Protein AF-A0A415GEK3-F1 (afdb_monomer_lite)

Secondary structure (DSSP, 8-state):
-HHHHHHHHTTHHHHHHHHHSS-TTS-SSS-S---SHHHHHHHHHTS-HHHHHHHHHHT-THHHHHHHHHHHHT-EEEEEEEEEEEHHHHHHHHHHHHHHHHHTS-GGGHHHHHHHHHHHHHHHHH-BSEEEEEEEEEEEE---HHHHHHIIIIITT-HHHHHHH----EEEEEEEEEEEE--SSTT-TTHHHHHHHHHHHHHHHHHHHHHHH-GGGPPPEEEEEETTEEEES-BTTTT--TT-EEEEEEEEE-SS-EEEEEEEEEEEPTT--B--STTTT-PPTTPPB--SPPPSBTT-SSEEEES--BTTBSTTEEEEE--

Foldseek 3Di:
DVVQVVCQVQLVLQLVVQVQFDDPPDPSLQDPAGHNVNLLVVLQVPDFPVRNVLCVVLVACVQSVVSSLVPQQLDKDKDKDKDKDFLVRVLVVQLVVLVVVLVPDDPVCNVVSVVSNVLSVQLSVQWAGMKMKIKIWMKHWPGDPVVVCCCVVPCNVPSVCSSVPDRTHIGTDDIFMFMFWQFRDPPDPCRVVSNVLGNQQNVLVRLLVCLVVGVSSWDKFFWAADPQFIWTQDACSNPDAAFFKKFKWAWDDDSNYTDTDGQGMWTFHPQQGAPPRDCQVHDDPGITRRSDDDHHDPPDRTTTIPDGDDPRDHGRIIITGDD

pLDDT: mean 87.39, std 10.84, range [40.72, 97.81]

Structure (mmCIF, N/CA/C/O backbone):
data_AF-A0A415GEK3-F1
#
_entry.id   AF-A0A415GEK3-F1
#
loop_
_atom_site.group_PDB
_atom_site.id
_atom_site.type_symbol
_atom_site.label_atom_id
_atom_site.label_alt_id
_atom_site.label_comp_id
_atom_site.label_asym_id
_atom_site.label_entity_id
_atom_site.label_seq_id
_atom_site.pdbx_PDB_ins_code
_atom_site.Cartn_x
_atom_site.Cartn_y
_atom_site.Cartn_z
_atom_site.occupancy
_atom_site.B_iso_or_equiv
_atom_site.auth_seq_id
_atom_site.auth_comp_id
_atom_site.auth_asym_id
_atom_site.auth_atom_id
_atom_site.pdbx_PDB_model_num
ATOM 1 N N . MET A 1 1 ? -5.528 -20.194 -9.494 1.00 40.72 1 MET A N 1
ATOM 2 C CA . MET A 1 1 ? -5.566 -20.696 -10.880 1.00 40.72 1 MET A CA 1
ATOM 3 C C . MET A 1 1 ? -6.028 -19.605 -11.843 1.00 40.72 1 MET A C 1
ATOM 5 O O . MET A 1 1 ? -5.162 -19.022 -12.467 1.00 40.72 1 MET A O 1
ATOM 9 N N . ILE A 1 2 ? -7.295 -19.161 -11.818 1.00 45.75 2 ILE A N 1
ATOM 10 C CA . ILE A 1 2 ? -7.849 -18.167 -12.778 1.00 45.75 2 ILE A CA 1
ATOM 11 C C . ILE A 1 2 ? -7.021 -16.865 -12.915 1.00 45.75 2 ILE A C 1
ATOM 13 O O . ILE A 1 2 ? -6.806 -16.374 -14.016 1.00 45.75 2 ILE A O 1
ATOM 17 N N . VAL A 1 3 ? -6.508 -16.308 -11.811 1.00 50.88 3 VAL A N 1
ATOM 18 C CA . VAL A 1 3 ? -5.738 -15.045 -11.836 1.00 50.88 3 VAL A CA 1
ATOM 19 C C . VAL A 1 3 ? -4.296 -15.222 -12.336 1.00 50.88 3 VAL A C 1
ATOM 21 O O . VAL A 1 3 ? -3.718 -14.258 -12.826 1.00 50.88 3 VAL A O 1
ATOM 24 N N . ALA A 1 4 ? -3.710 -16.417 -12.208 1.00 50.69 4 ALA A N 1
ATOM 25 C CA . ALA A 1 4 ? -2.351 -16.698 -12.680 1.00 50.69 4 ALA A CA 1
ATOM 26 C C . ALA A 1 4 ? -2.344 -16.937 -14.200 1.00 50.69 4 ALA A C 1
ATOM 28 O O . ALA A 1 4 ? -1.550 -16.323 -14.907 1.00 50.69 4 ALA A O 1
ATOM 29 N N . ASP A 1 5 ? -3.308 -17.711 -14.707 1.00 49.91 5 ASP A N 1
ATOM 30 C CA . ASP A 1 5 ? -3.422 -18.018 -16.139 1.00 49.91 5 ASP A CA 1
ATOM 31 C C . ASP A 1 5 ? -3.772 -16.772 -16.973 1.00 49.91 5 ASP A C 1
ATOM 33 O O . ASP A 1 5 ? -3.181 -16.539 -18.026 1.00 49.91 5 ASP A O 1
ATOM 37 N N . PHE A 1 6 ? -4.643 -15.886 -16.467 1.00 51.91 6 PHE A N 1
ATOM 38 C CA . PHE A 1 6 ? -4.986 -14.624 -17.143 1.00 51.91 6 PHE A CA 1
ATOM 39 C C . PHE A 1 6 ? -3.779 -13.687 -17.353 1.00 51.91 6 PHE A C 1
ATOM 41 O O . PHE A 1 6 ? -3.765 -12.882 -18.287 1.00 51.91 6 PHE A O 1
ATOM 48 N N . ARG A 1 7 ? -2.757 -13.764 -16.491 1.00 55.81 7 ARG A N 1
ATOM 49 C CA . ARG A 1 7 ? -1.598 -12.856 -16.538 1.00 55.81 7 ARG A CA 1
ATOM 50 C C . ARG A 1 7 ? -0.587 -13.239 -17.600 1.00 55.81 7 ARG A C 1
ATOM 52 O O . ARG A 1 7 ? -0.063 -12.356 -18.279 1.00 55.81 7 ARG A O 1
ATOM 59 N N . ASN A 1 8 ? -0.363 -14.541 -17.739 1.00 56.28 8 ASN A N 1
ATOM 60 C CA . ASN A 1 8 ? 0.599 -15.091 -18.684 1.00 56.28 8 ASN A CA 1
ATOM 61 C C . ASN A 1 8 ? 0.089 -14.934 -20.122 1.00 56.28 8 ASN A C 1
ATOM 63 O O . ASN A 1 8 ? 0.860 -14.581 -21.007 1.00 56.28 8 ASN A O 1
ATOM 67 N N . VAL A 1 9 ? -1.226 -15.070 -20.339 1.00 57.34 9 VAL A N 1
ATOM 68 C CA . VAL A 1 9 ? -1.859 -14.878 -21.658 1.00 57.34 9 VAL A CA 1
ATOM 69 C C . VAL A 1 9 ? -1.773 -13.426 -22.149 1.00 57.34 9 VAL A C 1
ATOM 71 O O . VAL A 1 9 ? -1.645 -13.185 -23.343 1.00 57.34 9 VAL A O 1
ATOM 74 N N . ASN A 1 10 ? -1.796 -12.444 -21.243 1.00 71.56 10 ASN A N 1
ATOM 75 C CA . ASN A 1 10 ? -1.835 -11.021 -21.602 1.00 71.56 10 ASN A CA 1
ATOM 76 C C . ASN A 1 10 ? -0.472 -10.307 -21.530 1.00 71.56 10 ASN A C 1
ATOM 78 O O . ASN A 1 10 ? -0.431 -9.082 -21.643 1.00 71.56 10 ASN A O 1
ATOM 82 N N . LYS A 1 11 ? 0.639 -11.031 -21.316 1.00 85.56 11 LYS A N 1
ATOM 83 C CA . LYS A 1 11 ? 1.998 -10.459 -21.194 1.00 85.56 11 LYS A CA 1
ATOM 84 C C . LYS A 1 11 ? 2.080 -9.278 -20.204 1.00 85.56 11 LYS A C 1
ATOM 86 O O . LYS A 1 11 ? 2.740 -8.272 -20.466 1.00 85.56 11 LYS A O 1
ATOM 91 N N . PHE A 1 12 ? 1.403 -9.373 -19.053 1.00 88.12 12 PHE A N 1
ATOM 92 C CA . PHE A 1 12 ? 1.332 -8.258 -18.090 1.00 88.12 12 PHE A CA 1
ATOM 93 C C . PHE A 1 12 ? 2.702 -7.808 -17.571 1.00 88.12 12 PHE A C 1
ATOM 95 O O . PHE A 1 12 ? 2.896 -6.613 -17.365 1.00 88.12 12 PHE A O 1
ATOM 102 N N . GLY A 1 13 ? 3.652 -8.728 -17.372 1.00 92.00 13 GLY A N 1
ATOM 103 C CA . GLY A 1 13 ? 5.008 -8.347 -16.973 1.00 92.00 13 GLY A CA 1
ATOM 104 C C . GLY A 1 13 ? 5.684 -7.470 -18.028 1.00 92.00 13 GLY A C 1
ATOM 105 O O . GLY A 1 13 ? 6.212 -6.418 -17.681 1.00 92.00 13 GLY A O 1
ATOM 106 N N . ASN A 1 14 ? 5.561 -7.811 -19.317 1.00 94.31 14 ASN A N 1
ATOM 107 C CA . ASN A 1 14 ? 6.076 -6.973 -20.405 1.00 94.31 14 ASN A CA 1
ATOM 108 C C . ASN A 1 14 ? 5.421 -5.594 -20.414 1.00 94.31 14 ASN A C 1
ATOM 110 O O . ASN A 1 14 ? 6.115 -4.598 -20.560 1.00 94.31 14 ASN A O 1
ATOM 114 N N . GLN A 1 15 ? 4.102 -5.524 -20.225 1.00 93.00 15 GLN A N 1
ATOM 115 C CA . GLN A 1 15 ? 3.387 -4.245 -20.192 1.00 93.00 15 GLN A CA 1
ATOM 116 C C . GLN A 1 15 ? 3.868 -3.345 -19.046 1.00 93.00 15 GLN A C 1
ATOM 118 O O . GLN A 1 15 ? 3.935 -2.132 -19.214 1.00 93.00 15 GLN A O 1
ATOM 123 N N . LEU A 1 16 ? 4.210 -3.912 -17.885 1.00 93.19 16 LEU A N 1
ATOM 124 C CA . LEU A 1 16 ? 4.776 -3.143 -16.772 1.00 93.19 16 LEU A CA 1
ATOM 125 C C . LEU A 1 16 ? 6.171 -2.627 -17.102 1.00 93.19 16 LEU A C 1
ATOM 127 O O . LEU A 1 16 ? 6.440 -1.454 -16.875 1.00 93.19 16 LEU A O 1
ATOM 131 N N . VAL A 1 17 ? 7.031 -3.478 -17.667 1.00 94.56 17 VAL A N 1
ATOM 132 C CA . VAL A 1 17 ? 8.367 -3.070 -18.121 1.00 94.56 17 VAL A CA 1
ATOM 133 C C . VAL A 1 17 ? 8.240 -1.963 -19.163 1.00 94.56 17 VAL A C 1
ATOM 135 O O . VAL A 1 17 ? 8.862 -0.919 -19.010 1.00 94.56 17 VAL A O 1
ATOM 138 N N . ALA A 1 18 ? 7.374 -2.130 -20.161 1.00 95.19 18 ALA A N 1
ATOM 139 C CA . ALA A 1 18 ? 7.123 -1.130 -21.189 1.00 95.19 18 ALA A CA 1
ATOM 140 C C . ALA A 1 18 ? 6.649 0.202 -20.596 1.00 95.19 18 ALA A C 1
ATOM 142 O O . ALA A 1 18 ? 7.207 1.229 -20.947 1.00 95.19 18 ALA A O 1
ATOM 143 N N . LYS A 1 19 ? 5.701 0.204 -19.647 1.00 93.44 19 LYS A N 1
ATOM 144 C CA . LYS A 1 19 ? 5.205 1.435 -18.996 1.00 93.44 19 LYS A CA 1
ATOM 145 C C . LYS A 1 19 ? 6.294 2.294 -18.356 1.00 93.44 19 LYS A C 1
ATOM 147 O O . LYS A 1 19 ? 6.121 3.503 -18.270 1.00 93.44 19 LYS A O 1
ATOM 152 N N . TRP A 1 20 ? 7.375 1.682 -17.884 1.00 93.19 20 TRP A N 1
ATOM 153 C CA . TRP A 1 20 ? 8.511 2.420 -17.341 1.00 93.19 20 TRP A CA 1
ATOM 154 C C . TRP A 1 20 ? 9.413 3.023 -18.427 1.00 93.19 20 TRP A C 1
ATOM 156 O O . TRP A 1 20 ? 10.069 4.026 -18.167 1.00 93.19 20 TRP A O 1
ATOM 166 N N . HIS A 1 21 ? 9.428 2.436 -19.624 1.00 94.12 21 HIS A N 1
ATOM 167 C CA . HIS A 1 21 ? 10.357 2.768 -20.707 1.00 94.12 21 HIS A CA 1
ATOM 168 C C . HIS A 1 21 ? 9.663 3.358 -21.943 1.00 94.12 21 HIS A C 1
ATOM 170 O O . HIS A 1 21 ? 10.189 3.262 -23.047 1.00 94.12 21 HIS A O 1
ATOM 176 N N . VAL A 1 22 ? 8.454 3.893 -21.785 1.00 95.38 22 VAL A N 1
ATOM 177 C CA . VAL A 1 22 ? 7.756 4.645 -22.833 1.00 95.38 22 VAL A CA 1
ATOM 178 C C . VAL A 1 22 ? 7.211 5.944 -22.244 1.00 95.38 22 VAL A C 1
ATOM 180 O O . VAL A 1 22 ? 6.956 5.990 -21.030 1.00 95.38 22 VAL A O 1
ATOM 183 N N . PRO A 1 23 ? 6.949 6.984 -23.055 1.00 93.75 23 PRO A N 1
ATOM 184 C CA . PRO A 1 23 ? 6.376 8.221 -22.546 1.00 93.75 23 PRO A CA 1
ATOM 185 C C . PRO A 1 23 ? 4.972 7.982 -21.984 1.00 93.75 23 PRO A C 1
ATOM 187 O O . PRO A 1 23 ? 4.239 7.098 -22.443 1.00 93.75 23 PRO A O 1
ATOM 190 N N . GLN A 1 24 ? 4.549 8.795 -21.013 1.00 88.19 24 GLN A N 1
ATOM 191 C CA . GLN A 1 24 ? 3.174 8.724 -20.516 1.00 88.19 24 GLN A CA 1
ATOM 192 C C . GLN A 1 24 ? 2.166 8.888 -21.667 1.00 88.19 24 GLN A C 1
ATOM 194 O O . GLN A 1 24 ? 2.286 9.782 -22.501 1.00 88.19 24 GLN A O 1
ATOM 199 N N . GLY A 1 25 ? 1.161 8.012 -21.707 1.00 87.44 25 GLY A N 1
ATOM 200 C CA . GLY A 1 25 ? 0.144 7.995 -22.763 1.00 87.44 25 GLY A CA 1
ATOM 201 C C . GLY A 1 25 ? 0.543 7.240 -24.037 1.00 87.44 25 GLY A C 1
ATOM 202 O O . GLY A 1 25 ? -0.323 7.020 -24.881 1.00 87.44 25 GLY A O 1
ATOM 203 N N . ALA A 1 26 ? 1.795 6.792 -24.170 1.00 93.31 26 ALA A N 1
ATOM 204 C CA . ALA A 1 26 ? 2.207 5.935 -25.278 1.00 93.31 26 ALA A CA 1
ATOM 205 C C . ALA A 1 26 ? 1.594 4.525 -25.183 1.00 93.31 26 ALA A C 1
ATOM 207 O O . ALA A 1 26 ? 1.225 4.044 -24.103 1.00 93.31 26 ALA A O 1
ATOM 208 N N . ASP A 1 27 ? 1.509 3.837 -26.327 1.00 93.81 27 ASP A N 1
ATOM 209 C CA . ASP A 1 27 ? 1.056 2.447 -26.373 1.00 93.81 27 ASP A CA 1
ATOM 210 C C . ASP A 1 27 ? 2.135 1.507 -25.809 1.00 93.81 27 ASP A C 1
ATOM 212 O O . ASP A 1 27 ? 3.067 1.088 -26.488 1.00 93.81 27 ASP A O 1
ATOM 216 N N . TYR A 1 28 ? 1.986 1.152 -24.535 1.00 93.00 28 TYR A N 1
ATOM 217 C CA . TYR A 1 28 ? 2.852 0.199 -23.838 1.00 93.00 28 TYR A CA 1
ATOM 218 C C . TYR A 1 28 ? 2.526 -1.272 -24.155 1.00 93.00 28 TYR A C 1
ATOM 220 O O . TYR A 1 28 ? 3.200 -2.169 -23.645 1.00 93.00 28 TYR A O 1
ATOM 228 N N . LYS A 1 29 ? 1.469 -1.553 -24.931 1.00 91.88 29 LYS A N 1
ATOM 229 C CA . LYS A 1 29 ? 1.138 -2.914 -25.388 1.00 91.88 29 LYS A CA 1
ATOM 230 C C . LYS A 1 29 ? 1.801 -3.232 -26.725 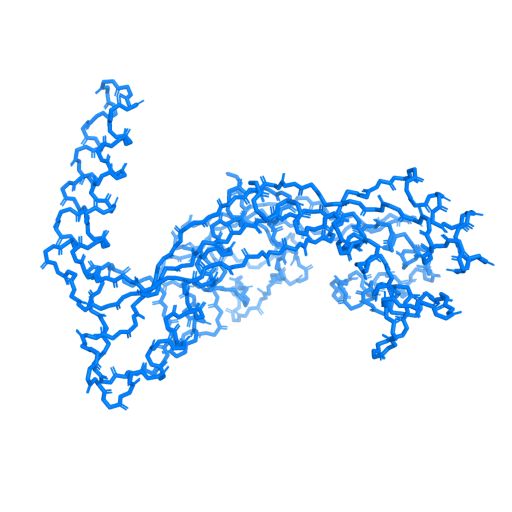1.00 91.88 29 LYS A C 1
ATOM 232 O O . LYS A 1 29 ? 2.135 -4.390 -26.950 1.00 91.88 29 LYS A O 1
ATOM 237 N N . ASN A 1 30 ? 2.008 -2.216 -27.562 1.00 92.94 30 ASN A N 1
ATOM 238 C CA . ASN A 1 30 ? 2.745 -2.302 -28.820 1.00 92.94 30 ASN A CA 1
ATOM 239 C C . ASN A 1 30 ? 3.789 -1.188 -28.853 1.00 92.94 30 ASN A C 1
ATOM 241 O O . ASN A 1 30 ? 3.570 -0.121 -29.428 1.00 92.94 30 ASN A O 1
ATOM 245 N N . VAL A 1 31 ? 4.922 -1.430 -28.198 1.00 95.38 31 VAL A N 1
ATOM 246 C CA . VAL A 1 31 ? 5.947 -0.398 -28.052 1.00 95.38 31 VAL A CA 1
ATOM 247 C C . VAL A 1 31 ? 6.495 -0.035 -29.432 1.00 95.38 31 VAL A C 1
ATOM 249 O O . VAL A 1 31 ? 6.821 -0.922 -30.222 1.00 95.38 31 VAL A O 1
ATOM 252 N N . ALA A 1 32 ? 6.586 1.262 -29.724 1.00 95.56 32 ALA A N 1
ATOM 253 C CA . ALA A 1 32 ? 7.175 1.772 -30.964 1.00 95.56 32 ALA A CA 1
ATOM 254 C C . ALA A 1 32 ? 8.668 2.099 -30.799 1.00 95.56 32 ALA A C 1
ATOM 256 O O . ALA A 1 32 ? 9.471 1.825 -31.686 1.00 95.56 32 ALA A O 1
ATOM 257 N N . ALA A 1 33 ? 9.035 2.662 -29.649 1.00 95.94 33 ALA A N 1
ATOM 258 C CA . ALA A 1 33 ? 10.400 2.982 -29.256 1.00 95.94 33 ALA A CA 1
ATOM 259 C C . ALA A 1 33 ? 10.490 2.986 -27.727 1.00 95.94 33 ALA A C 1
ATOM 261 O O . ALA A 1 33 ? 9.511 3.331 -27.063 1.00 95.94 33 ALA A O 1
ATOM 262 N N . PHE A 1 34 ? 11.654 2.617 -27.192 1.00 96.00 34 PHE A N 1
ATOM 263 C CA . PHE A 1 34 ? 11.949 2.774 -25.772 1.00 96.00 34 PHE A CA 1
ATOM 264 C C . PHE A 1 34 ? 12.606 4.122 -25.486 1.00 96.00 34 PHE A C 1
ATOM 266 O O . PHE A 1 34 ? 13.377 4.640 -26.296 1.00 96.00 34 PHE A O 1
ATOM 273 N N . ASP A 1 35 ? 12.332 4.658 -24.304 1.00 92.75 35 ASP A N 1
ATOM 274 C CA . ASP A 1 35 ? 12.975 5.841 -23.753 1.00 92.75 35 ASP A CA 1
ATOM 275 C C . ASP A 1 35 ? 13.185 5.699 -22.236 1.00 92.75 35 ASP A C 1
ATOM 277 O O . ASP A 1 35 ? 12.589 4.848 -21.580 1.00 92.75 35 ASP A O 1
ATOM 281 N N . MET A 1 36 ? 14.065 6.528 -21.669 1.00 88.31 36 MET A N 1
ATOM 282 C CA . MET A 1 36 ? 14.355 6.535 -20.226 1.00 88.31 36 MET A CA 1
ATOM 283 C C . MET A 1 36 ? 13.674 7.684 -19.467 1.00 88.31 36 MET A C 1
ATOM 285 O O . MET A 1 36 ? 13.845 7.801 -18.254 1.00 88.31 36 MET A O 1
ATOM 289 N N . GLY A 1 37 ? 12.934 8.554 -20.153 1.00 88.44 37 GLY A N 1
ATOM 290 C CA . GLY A 1 37 ? 12.322 9.754 -19.589 1.00 88.44 37 GLY A CA 1
ATOM 291 C C . GLY A 1 37 ? 11.407 9.427 -18.417 1.00 88.44 37 GLY A C 1
ATOM 292 O O . GLY A 1 37 ? 11.653 9.895 -17.306 1.00 88.44 37 GLY A O 1
ATOM 293 N N . THR A 1 38 ? 10.422 8.551 -18.629 1.00 89.62 38 THR A N 1
ATOM 294 C CA . THR A 1 38 ? 9.433 8.185 -17.600 1.00 89.62 38 THR A CA 1
ATOM 295 C C . THR A 1 38 ? 10.082 7.598 -16.342 1.00 89.62 38 THR A C 1
ATOM 297 O O . THR A 1 38 ? 9.825 8.065 -15.228 1.00 89.62 38 THR A O 1
ATOM 300 N N . ILE A 1 39 ? 10.953 6.593 -16.484 1.00 87.69 39 ILE A N 1
ATOM 301 C CA . ILE A 1 39 ? 11.603 5.961 -15.328 1.00 87.69 39 ILE A CA 1
ATOM 302 C C . ILE A 1 39 ? 12.558 6.913 -14.596 1.00 87.69 39 ILE A C 1
ATOM 304 O O . ILE A 1 39 ? 12.641 6.864 -13.367 1.00 87.69 39 ILE A O 1
ATOM 308 N N . TYR A 1 40 ? 13.231 7.825 -15.304 1.00 83.88 40 TYR A N 1
ATOM 309 C CA . TYR A 1 40 ? 14.074 8.840 -14.669 1.00 83.88 40 TYR A CA 1
ATOM 310 C C . TYR A 1 40 ? 13.267 9.913 -13.945 1.00 83.88 40 TYR A C 1
ATOM 312 O O . TYR A 1 40 ? 13.639 10.300 -12.835 1.00 83.88 40 TYR A O 1
ATOM 320 N N . GLU A 1 41 ? 12.168 10.389 -14.528 1.00 84.00 41 GLU A N 1
ATOM 321 C CA . GLU A 1 41 ? 11.281 11.351 -13.873 1.00 84.00 41 GLU A CA 1
ATOM 322 C C . GLU A 1 41 ? 10.702 10.775 -12.581 1.00 84.00 41 GLU A C 1
ATOM 324 O O . GLU A 1 41 ? 10.817 11.392 -11.519 1.00 84.00 41 GLU A O 1
ATOM 329 N N . TYR A 1 42 ? 10.168 9.555 -12.623 1.00 82.44 42 TYR A N 1
ATOM 330 C CA . TYR A 1 42 ? 9.639 8.908 -11.424 1.00 82.44 42 TYR A CA 1
ATOM 331 C C . TYR A 1 42 ? 10.722 8.534 -10.413 1.00 82.44 42 TYR A C 1
ATOM 333 O O . TYR A 1 42 ? 10.482 8.635 -9.209 1.00 82.44 42 TYR A O 1
ATOM 341 N N . GLY A 1 43 ? 11.931 8.194 -10.866 1.00 79.44 43 GLY A N 1
ATOM 342 C CA . GLY A 1 43 ? 13.089 8.046 -9.983 1.00 79.44 43 GLY A CA 1
ATOM 343 C C . GLY A 1 43 ? 13.391 9.330 -9.212 1.00 79.44 43 GLY A C 1
ATOM 344 O O . GLY A 1 43 ? 13.544 9.289 -7.994 1.00 79.44 43 GLY A O 1
ATOM 345 N N . LYS A 1 44 ? 13.399 10.484 -9.890 1.00 75.00 44 LYS A N 1
ATOM 346 C CA . LYS A 1 44 ? 13.618 11.802 -9.264 1.00 75.00 44 LYS A CA 1
ATOM 347 C C . LYS A 1 44 ? 12.518 12.171 -8.266 1.00 75.00 44 LYS A C 1
ATOM 349 O O . LYS A 1 44 ? 12.818 12.665 -7.175 1.00 75.00 44 LYS A O 1
ATOM 354 N N . VAL A 1 45 ? 11.256 11.943 -8.633 1.00 74.50 45 VAL A N 1
ATOM 355 C CA . VAL A 1 45 ? 10.096 12.245 -7.775 1.00 74.50 45 VAL A CA 1
ATOM 356 C C . VAL A 1 45 ? 10.059 11.329 -6.548 1.00 74.50 45 VAL A C 1
ATOM 358 O O . VAL A 1 45 ? 9.725 11.793 -5.462 1.00 74.50 45 VAL A O 1
ATOM 361 N N . GLY A 1 46 ? 10.460 10.064 -6.692 1.00 70.12 46 GLY A N 1
ATOM 362 C CA . GLY A 1 46 ? 10.475 9.082 -5.605 1.00 70.12 46 GLY A CA 1
ATOM 363 C C . GLY A 1 46 ? 11.548 9.302 -4.531 1.00 70.12 46 GLY A C 1
ATOM 364 O O . GLY A 1 46 ? 11.522 8.630 -3.503 1.00 70.12 46 GLY A O 1
ATOM 365 N N . LEU A 1 47 ? 12.494 10.222 -4.740 1.00 71.81 47 LEU A N 1
ATOM 366 C CA . LEU A 1 47 ? 13.477 10.595 -3.721 1.00 71.81 47 LEU A CA 1
ATOM 367 C C . LEU A 1 47 ? 12.855 11.489 -2.637 1.00 71.81 47 LEU A C 1
ATOM 369 O O . LEU A 1 47 ? 11.942 12.269 -2.906 1.00 71.81 47 LEU A O 1
ATOM 373 N N . SER A 1 48 ? 13.395 11.437 -1.417 1.00 70.38 48 SER A N 1
ATOM 374 C CA . SER A 1 48 ? 13.099 12.467 -0.413 1.00 70.38 48 SER A CA 1
ATOM 375 C C . SER A 1 48 ? 13.715 13.813 -0.827 1.00 70.38 48 SER A C 1
ATOM 377 O O . SER A 1 48 ? 14.601 13.867 -1.688 1.00 70.38 48 SER A O 1
ATOM 379 N N . GLU A 1 49 ? 13.266 14.918 -0.230 1.00 74.44 49 GLU A N 1
ATOM 380 C CA . GLU A 1 49 ? 13.850 16.238 -0.505 1.00 74.44 49 GLU A CA 1
ATOM 381 C C . GLU A 1 49 ? 15.336 16.305 -0.152 1.00 74.44 49 GLU A C 1
ATOM 383 O O . GLU A 1 49 ? 16.129 16.892 -0.887 1.00 74.44 49 GLU A O 1
ATOM 388 N N . GLU A 1 50 ? 15.725 15.652 0.934 1.00 70.06 50 GLU A N 1
ATOM 389 C CA . GLU A 1 50 ? 17.100 15.552 1.416 1.00 70.06 50 GLU A CA 1
ATOM 390 C C . GLU A 1 50 ? 17.942 14.769 0.416 1.00 70.06 50 GLU A C 1
ATOM 392 O O . GLU A 1 50 ? 19.021 15.215 0.031 1.00 70.06 50 GLU A O 1
ATOM 397 N N . ALA A 1 51 ? 17.422 13.639 -0.071 1.00 69.38 51 ALA A N 1
ATOM 398 C CA . ALA A 1 51 ? 18.093 12.847 -1.089 1.00 69.38 51 ALA A CA 1
ATOM 399 C C . ALA A 1 51 ? 18.257 13.631 -2.404 1.00 69.38 51 ALA A C 1
ATOM 401 O O . ALA A 1 51 ? 19.317 13.562 -3.029 1.00 69.38 51 ALA A O 1
ATOM 402 N N . ARG A 1 52 ? 17.258 14.435 -2.801 1.00 74.12 52 ARG A N 1
ATOM 403 C CA . ARG A 1 52 ? 17.376 15.342 -3.956 1.00 74.12 52 ARG A CA 1
ATOM 404 C C . ARG A 1 52 ? 18.436 16.423 -3.739 1.00 74.12 52 ARG A C 1
ATOM 406 O O . ARG A 1 52 ? 19.249 16.638 -4.634 1.00 74.12 52 ARG A O 1
ATOM 413 N N . LYS A 1 53 ? 18.458 17.077 -2.572 1.00 74.00 53 LYS A N 1
ATOM 414 C CA . LYS A 1 53 ? 19.468 18.097 -2.229 1.00 74.00 53 LYS A CA 1
ATOM 415 C C . LYS A 1 53 ? 20.879 17.509 -2.265 1.00 74.00 53 LYS A C 1
ATOM 417 O O . LYS A 1 53 ? 21.744 18.060 -2.936 1.00 74.00 53 LYS A O 1
ATOM 422 N N . VAL A 1 54 ? 21.085 16.341 -1.655 1.00 70.12 54 VAL A N 1
ATOM 423 C CA . VAL A 1 54 ? 22.379 15.638 -1.670 1.00 70.12 54 VAL A CA 1
ATOM 424 C C . VAL A 1 54 ? 22.812 15.276 -3.095 1.00 70.12 54 VAL A C 1
ATOM 426 O O . VAL A 1 54 ? 23.979 15.464 -3.443 1.00 70.12 54 VAL A O 1
ATOM 429 N N . ALA A 1 55 ? 21.897 14.785 -3.937 1.00 68.44 55 ALA A N 1
ATOM 430 C CA . ALA A 1 55 ? 22.202 14.471 -5.335 1.00 68.44 55 ALA A CA 1
ATOM 431 C C . ALA A 1 55 ? 22.610 15.723 -6.140 1.00 68.44 55 ALA A C 1
ATOM 433 O O . ALA A 1 55 ? 23.567 15.672 -6.910 1.00 68.44 55 ALA A O 1
ATOM 434 N N . LEU A 1 56 ? 21.939 16.861 -5.920 1.00 71.56 56 LEU A N 1
ATOM 435 C CA . LEU A 1 56 ? 22.279 18.140 -6.559 1.00 71.56 56 LEU A CA 1
ATOM 436 C C . LEU A 1 56 ? 23.640 18.680 -6.094 1.00 71.56 56 LEU A C 1
ATOM 438 O O . LEU A 1 56 ? 24.463 19.059 -6.923 1.00 71.56 56 LEU A O 1
ATOM 442 N N . GLU A 1 57 ? 23.905 18.678 -4.787 1.00 70.12 57 GLU A N 1
ATOM 443 C CA . GLU A 1 57 ? 25.154 19.191 -4.197 1.00 70.12 57 GLU A CA 1
ATOM 444 C C . GLU A 1 57 ? 26.392 18.366 -4.575 1.00 70.12 57 GLU A C 1
ATOM 446 O O . GLU A 1 57 ? 27.510 18.876 -4.568 1.00 70.12 57 GLU A O 1
ATOM 451 N N . THR A 1 58 ? 26.214 17.078 -4.872 1.00 65.25 58 THR A N 1
ATOM 452 C CA . THR A 1 58 ? 27.313 16.178 -5.259 1.00 65.25 58 THR A CA 1
ATOM 453 C C . THR A 1 58 ? 27.619 16.195 -6.749 1.00 65.25 58 THR A C 1
ATOM 455 O O . THR A 1 58 ? 28.629 15.623 -7.153 1.00 65.25 58 THR A O 1
ATOM 458 N N . GLY A 1 59 ? 26.759 16.804 -7.575 1.00 60.72 59 GLY A N 1
ATOM 459 C CA . GLY A 1 59 ? 26.857 16.721 -9.034 1.00 60.72 59 GLY A CA 1
ATOM 460 C C . GLY A 1 59 ? 26.730 15.290 -9.581 1.00 60.72 59 GLY A C 1
ATOM 461 O O . GLY A 1 59 ? 27.015 15.054 -10.754 1.00 60.72 59 GLY A O 1
ATOM 462 N N . ASN A 1 60 ? 26.324 14.328 -8.745 1.00 61.56 60 ASN A N 1
ATOM 463 C CA . ASN A 1 60 ? 26.317 12.911 -9.076 1.00 61.56 60 ASN A CA 1
ATOM 464 C C . ASN A 1 60 ? 24.963 12.513 -9.684 1.00 61.56 60 ASN A C 1
ATOM 466 O O . ASN A 1 60 ? 24.054 12.040 -8.997 1.00 61.56 60 ASN A O 1
ATOM 470 N N . ASN A 1 61 ? 24.836 12.699 -11.001 1.00 59.56 61 ASN A N 1
ATOM 471 C CA . ASN A 1 61 ? 23.662 12.248 -11.751 1.00 59.56 61 ASN A CA 1
ATOM 472 C C . ASN A 1 61 ? 23.530 10.709 -11.805 1.00 59.56 61 ASN A C 1
ATOM 474 O O . ASN A 1 61 ? 22.437 10.217 -12.098 1.00 59.56 61 ASN A O 1
ATOM 478 N N . ASP A 1 62 ? 24.577 9.941 -11.471 1.00 59.22 62 ASP A N 1
ATOM 479 C CA . ASP A 1 62 ? 24.547 8.468 -11.484 1.00 59.22 62 ASP A CA 1
ATOM 480 C C . ASP A 1 62 ? 23.632 7.897 -10.393 1.00 59.22 62 ASP A C 1
ATOM 482 O O . ASP A 1 62 ? 23.104 6.791 -10.533 1.00 59.22 62 ASP A O 1
ATOM 486 N N . ILE A 1 63 ? 23.346 8.675 -9.340 1.00 61.72 63 ILE A N 1
ATOM 487 C CA . ILE A 1 63 ? 22.310 8.334 -8.355 1.00 61.72 63 ILE A CA 1
ATOM 488 C C . ILE A 1 63 ? 20.961 8.134 -9.059 1.00 61.72 63 ILE A C 1
ATOM 490 O O . ILE A 1 63 ? 20.253 7.181 -8.744 1.00 61.72 63 ILE A O 1
ATOM 494 N N . PHE A 1 64 ? 20.618 8.973 -10.044 1.00 61.72 64 PHE A N 1
ATOM 495 C CA . PHE A 1 64 ? 19.385 8.811 -10.821 1.00 61.72 64 PHE A CA 1
ATOM 496 C C . PHE A 1 64 ? 19.447 7.604 -11.751 1.00 61.72 64 PHE A C 1
ATOM 498 O O . PHE A 1 64 ? 18.439 6.919 -11.933 1.00 61.72 64 PHE A O 1
ATOM 505 N N . TYR A 1 65 ? 20.633 7.312 -12.289 1.00 59.53 65 TYR A N 1
ATOM 506 C CA . TYR A 1 65 ? 20.845 6.145 -13.131 1.00 59.53 65 TYR A CA 1
ATOM 507 C C . TYR A 1 65 ? 20.587 4.861 -12.339 1.00 59.53 65 TYR A C 1
ATOM 509 O O . TYR A 1 65 ? 19.784 4.047 -12.764 1.00 59.53 65 TYR A O 1
ATOM 517 N N . ASN A 1 66 ? 21.121 4.698 -11.130 1.00 65.25 66 ASN A N 1
ATOM 518 C CA . ASN A 1 66 ? 20.903 3.472 -10.347 1.00 65.25 66 ASN A CA 1
ATOM 519 C C . ASN A 1 66 ? 19.477 3.314 -9.776 1.00 65.25 66 ASN A C 1
ATOM 521 O O . ASN A 1 66 ? 19.130 2.238 -9.286 1.00 65.25 66 ASN A O 1
ATOM 525 N N . LEU A 1 67 ? 18.621 4.341 -9.834 1.00 67.94 67 LEU A N 1
ATOM 526 C CA . LEU A 1 67 ? 17.232 4.228 -9.369 1.00 67.94 67 LEU A CA 1
ATOM 527 C C . LEU A 1 67 ? 16.364 3.390 -10.309 1.00 67.94 67 LEU A C 1
ATOM 529 O O . LEU A 1 67 ? 15.458 2.712 -9.830 1.00 67.94 67 LEU A O 1
ATOM 533 N N . HIS A 1 68 ? 16.640 3.378 -11.617 1.00 69.31 68 HIS A N 1
ATOM 534 C CA . HIS A 1 68 ? 15.793 2.659 -12.572 1.00 69.31 68 HIS A CA 1
ATOM 535 C C . HIS A 1 68 ? 15.751 1.142 -12.282 1.00 69.31 68 HIS A C 1
ATOM 537 O O . HIS A 1 68 ? 14.688 0.519 -12.312 1.00 69.31 68 HIS A O 1
ATOM 543 N N . THR A 1 69 ? 16.885 0.546 -11.890 1.00 70.31 69 THR A N 1
ATOM 544 C CA . THR A 1 69 ? 16.967 -0.880 -11.521 1.00 70.31 69 THR A CA 1
ATOM 545 C C . THR A 1 69 ? 16.193 -1.186 -10.234 1.00 70.31 69 THR A C 1
ATOM 547 O O . THR A 1 69 ? 15.549 -2.235 -10.108 1.00 70.31 69 THR A O 1
ATOM 550 N N . LYS A 1 70 ? 16.191 -0.242 -9.283 1.00 79.06 70 LYS A N 1
ATOM 551 C CA . LYS A 1 70 ? 15.426 -0.333 -8.032 1.00 79.06 70 LYS A CA 1
ATOM 552 C C . LYS A 1 70 ? 13.922 -0.190 -8.272 1.00 79.06 70 LYS A C 1
ATOM 554 O O . LYS A 1 70 ? 13.149 -0.907 -7.645 1.00 79.06 70 LYS A O 1
ATOM 559 N N . LEU A 1 71 ? 13.488 0.674 -9.190 1.00 86.69 71 LEU A N 1
ATOM 560 C CA . LEU A 1 71 ? 12.062 0.890 -9.482 1.00 86.69 71 LEU A CA 1
ATOM 561 C C . LEU A 1 71 ? 11.399 -0.347 -10.100 1.00 86.69 71 LEU A C 1
ATOM 563 O O . LEU A 1 71 ? 10.333 -0.777 -9.656 1.00 86.69 71 LEU A O 1
ATOM 567 N N . LEU A 1 72 ? 12.054 -0.982 -11.074 1.00 89.56 72 LEU A N 1
ATOM 568 C CA . LEU A 1 72 ? 11.530 -2.199 -11.704 1.00 89.56 72 LEU A CA 1
ATOM 569 C C . LEU A 1 72 ? 11.460 -3.364 -10.710 1.00 89.56 72 LEU A C 1
ATOM 571 O O . LEU A 1 72 ? 10.428 -4.025 -10.594 1.00 89.56 72 LEU A O 1
ATOM 575 N N . SER A 1 73 ? 12.514 -3.558 -9.913 1.00 89.06 73 SER A N 1
ATOM 576 C CA . SER A 1 73 ? 12.542 -4.587 -8.861 1.00 89.06 73 SER A CA 1
ATOM 577 C C . SER A 1 73 ? 11.603 -4.309 -7.683 1.00 89.06 73 SER A C 1
ATOM 579 O O . SER A 1 73 ? 11.333 -5.214 -6.896 1.00 89.06 73 SER A O 1
ATOM 581 N N . THR A 1 74 ? 11.052 -3.099 -7.571 1.00 89.38 74 THR A N 1
ATOM 582 C CA . THR A 1 74 ? 10.028 -2.723 -6.580 1.00 89.38 74 THR A CA 1
ATOM 583 C C . THR A 1 74 ? 8.672 -2.413 -7.220 1.00 89.38 74 THR A C 1
ATOM 585 O O . THR A 1 74 ? 7.812 -1.787 -6.604 1.00 89.38 74 THR A O 1
ATOM 588 N N . THR A 1 75 ? 8.436 -2.897 -8.443 1.00 91.81 75 THR A N 1
ATOM 589 C CA . THR A 1 75 ? 7.137 -2.785 -9.113 1.00 91.81 75 THR A CA 1
ATOM 590 C C . THR A 1 75 ? 6.184 -3.878 -8.631 1.00 91.81 75 THR A C 1
ATOM 592 O O . THR A 1 75 ? 6.459 -5.072 -8.771 1.00 91.81 75 THR A O 1
ATOM 595 N N . TYR A 1 76 ? 5.022 -3.471 -8.119 1.00 92.75 76 TYR A N 1
ATOM 596 C CA . TYR A 1 76 ? 3.974 -4.373 -7.642 1.00 92.75 76 TYR A CA 1
ATOM 597 C C . TYR A 1 76 ? 2.664 -4.176 -8.406 1.00 92.75 76 TYR A C 1
ATOM 599 O O . TYR A 1 76 ? 2.332 -3.078 -8.849 1.00 92.75 76 TYR A O 1
ATOM 607 N N . VAL A 1 77 ? 1.883 -5.249 -8.508 1.00 92.62 77 VAL A N 1
ATOM 608 C CA . VAL A 1 77 ? 0.503 -5.231 -8.994 1.00 92.62 77 VAL A CA 1
ATOM 609 C C . VAL A 1 77 ? -0.389 -5.856 -7.943 1.00 92.62 77 VAL A C 1
ATOM 611 O O . VAL A 1 77 ? -0.216 -7.019 -7.572 1.00 92.62 77 VAL A O 1
ATOM 614 N N . CYS A 1 78 ? -1.393 -5.101 -7.518 1.00 92.69 78 CYS A N 1
ATOM 615 C CA . CYS A 1 78 ? -2.457 -5.610 -6.676 1.00 92.69 78 CYS A CA 1
ATOM 616 C C . CYS A 1 78 ? -3.723 -5.806 -7.510 1.00 92.69 78 CYS A C 1
ATOM 618 O O . CYS A 1 78 ? -4.155 -4.898 -8.220 1.00 92.69 78 CYS A O 1
ATOM 620 N N . VAL A 1 79 ? -4.314 -6.996 -7.434 1.00 92.75 79 VAL A N 1
ATOM 621 C CA . VAL A 1 79 ? -5.626 -7.270 -8.029 1.00 92.75 79 VAL A CA 1
ATOM 622 C C . VAL A 1 79 ? -6.640 -7.400 -6.912 1.00 92.75 79 VAL A C 1
ATOM 624 O O . VAL A 1 79 ? -6.499 -8.258 -6.042 1.00 92.75 79 VAL A O 1
ATOM 627 N N . ASN A 1 80 ? -7.667 -6.557 -6.964 1.00 93.25 80 ASN A N 1
ATOM 628 C CA . ASN A 1 80 ? -8.739 -6.525 -5.983 1.00 93.25 80 ASN A CA 1
ATOM 629 C C . ASN A 1 80 ? -9.971 -7.237 -6.535 1.00 93.25 80 ASN A C 1
ATOM 631 O O . ASN A 1 80 ? -10.422 -6.952 -7.643 1.00 93.25 80 ASN A O 1
ATOM 635 N N . ASN A 1 81 ? -10.525 -8.146 -5.740 1.00 94.38 81 ASN A N 1
ATOM 636 C CA . ASN A 1 81 ? -11.825 -8.750 -5.990 1.00 94.38 81 ASN A CA 1
ATOM 637 C C . ASN A 1 81 ? -12.804 -8.318 -4.895 1.00 94.38 81 ASN A C 1
ATOM 639 O O . ASN A 1 81 ? -12.576 -8.592 -3.710 1.00 94.38 81 ASN A O 1
ATOM 643 N N . TYR A 1 82 ? -13.888 -7.670 -5.310 1.00 94.12 82 TYR A N 1
ATOM 644 C CA . TYR A 1 82 ? -14.909 -7.113 -4.434 1.00 94.12 82 TYR A CA 1
ATOM 645 C C . TYR A 1 82 ? -16.106 -8.046 -4.323 1.00 94.12 82 TYR A C 1
ATOM 647 O O . TYR A 1 82 ? -16.586 -8.596 -5.313 1.00 94.12 82 TYR A O 1
ATOM 655 N N . ARG A 1 83 ? -16.633 -8.189 -3.109 1.00 93.50 83 ARG A N 1
ATOM 656 C CA . ARG A 1 83 ? -17.882 -8.906 -2.857 1.00 93.50 83 ARG A CA 1
ATOM 657 C C . ARG A 1 83 ? -18.698 -8.185 -1.795 1.00 93.50 83 ARG A C 1
ATOM 659 O O . ARG A 1 83 ? -18.160 -7.789 -0.768 1.00 93.50 83 ARG A O 1
ATOM 666 N N . MET A 1 84 ? -20.007 -8.104 -2.006 1.00 92.44 84 MET A N 1
ATOM 667 C CA . MET A 1 84 ? -20.946 -7.701 -0.962 1.00 92.44 84 MET A CA 1
ATOM 668 C C . MET A 1 84 ? -21.198 -8.848 0.016 1.00 92.44 84 MET A C 1
ATOM 670 O O . MET A 1 84 ? -21.337 -10.006 -0.389 1.00 92.44 84 MET A O 1
ATOM 674 N N . MET A 1 85 ? -21.277 -8.518 1.301 1.00 92.38 85 MET A N 1
ATOM 675 C CA . MET A 1 85 ? -21.675 -9.439 2.362 1.00 92.38 85 MET A CA 1
ATOM 676 C C . MET A 1 85 ? -22.702 -8.783 3.275 1.00 92.38 85 MET A C 1
ATOM 678 O O . MET A 1 85 ? -22.668 -7.571 3.483 1.00 92.38 85 MET A O 1
ATOM 682 N N . ASN A 1 86 ? -23.584 -9.580 3.867 1.00 93.88 86 ASN A N 1
ATOM 683 C CA . ASN A 1 86 ? -24.451 -9.100 4.945 1.00 93.88 86 ASN A CA 1
ATOM 684 C C . ASN A 1 86 ? -23.798 -9.301 6.329 1.00 93.88 86 ASN A C 1
ATOM 686 O O . ASN A 1 86 ? -22.803 -10.019 6.473 1.00 93.88 86 ASN A O 1
ATOM 690 N N . ALA A 1 87 ? -24.372 -8.677 7.360 1.00 92.62 87 ALA A N 1
ATOM 691 C CA . ALA A 1 87 ? -23.900 -8.773 8.741 1.00 92.62 87 ALA A CA 1
ATOM 692 C C . ALA A 1 87 ? -23.734 -10.224 9.222 1.00 92.62 87 ALA A C 1
ATOM 694 O O . ALA A 1 87 ? -22.705 -10.554 9.803 1.00 92.62 87 ALA A O 1
ATOM 695 N N . LYS A 1 88 ? -24.685 -11.116 8.912 1.00 91.38 88 LYS A N 1
ATOM 696 C CA . LYS A 1 88 ? -24.625 -12.530 9.318 1.00 91.38 88 LYS A CA 1
ATOM 697 C C . LYS A 1 88 ? -23.405 -13.237 8.724 1.00 91.38 88 LYS A C 1
ATOM 699 O O . LYS A 1 88 ? -22.689 -13.924 9.450 1.00 91.38 88 LYS A O 1
ATOM 704 N N . GLU A 1 89 ? -23.147 -13.055 7.430 1.00 90.88 89 GLU A N 1
ATOM 705 C CA . GLU A 1 89 ? -21.974 -13.618 6.748 1.00 90.88 89 GLU A CA 1
ATOM 706 C C . GLU A 1 89 ? -20.659 -13.053 7.309 1.00 90.88 89 GLU A C 1
ATOM 708 O O . GLU A 1 89 ? -19.719 -13.814 7.567 1.00 90.88 89 GLU A O 1
ATOM 713 N N . LYS A 1 90 ? -20.593 -11.732 7.540 1.00 89.25 90 LYS A N 1
ATOM 714 C CA . LYS A 1 90 ? -19.428 -11.069 8.151 1.00 89.25 90 LYS A CA 1
ATOM 715 C C . LYS A 1 90 ? -19.142 -11.635 9.542 1.00 89.25 90 LYS A C 1
ATOM 717 O O . LYS A 1 90 ? -18.027 -12.092 9.798 1.00 89.25 90 LYS A O 1
ATOM 722 N N . SER A 1 91 ? -20.147 -11.644 10.412 1.00 89.94 91 SER A N 1
ATOM 723 C CA . SER A 1 91 ? -20.039 -12.129 11.788 1.00 89.94 91 SER A CA 1
ATOM 724 C C . SER A 1 91 ? -19.646 -13.602 11.851 1.00 89.94 91 SER A C 1
ATOM 726 O O . SER A 1 91 ? -18.738 -13.957 12.600 1.00 89.94 91 SER A O 1
ATOM 728 N N . ALA A 1 92 ? -20.263 -14.454 11.027 1.00 90.50 92 ALA A N 1
ATOM 729 C CA . ALA A 1 92 ? -19.913 -15.871 10.959 1.00 90.50 92 ALA A CA 1
ATOM 730 C C . ALA A 1 92 ? -18.448 -16.075 10.544 1.00 90.50 92 ALA A C 1
ATOM 732 O O . ALA A 1 92 ? -17.739 -16.871 11.159 1.00 90.50 92 ALA A O 1
ATOM 733 N N . THR A 1 93 ? -17.974 -15.314 9.551 1.00 87.56 93 THR A N 1
ATOM 734 C CA . THR A 1 93 ? -16.577 -15.374 9.094 1.00 87.56 93 THR A CA 1
ATOM 735 C C . THR A 1 93 ? -15.605 -14.955 10.202 1.00 87.56 93 THR A C 1
ATOM 737 O O . THR A 1 93 ? -14.612 -15.644 10.435 1.00 87.56 93 THR A O 1
ATOM 740 N N . ALA A 1 94 ? -15.890 -13.860 10.915 1.00 85.50 94 ALA A N 1
ATOM 741 C CA . ALA A 1 94 ? -15.042 -13.365 12.002 1.00 85.50 94 ALA A CA 1
ATOM 742 C C . ALA A 1 94 ? -14.957 -14.356 13.178 1.00 85.50 94 ALA A C 1
ATOM 744 O O . ALA A 1 94 ? -13.860 -14.677 13.637 1.00 85.50 94 ALA A O 1
ATOM 745 N N . ILE A 1 95 ? -16.100 -14.895 13.619 1.00 87.69 95 ILE A N 1
ATOM 746 C CA . ILE A 1 95 ? -16.160 -15.885 14.705 1.00 87.69 95 ILE A CA 1
ATOM 747 C C . ILE A 1 95 ? -15.429 -17.173 14.304 1.00 87.69 95 ILE A C 1
ATOM 749 O O . ILE A 1 95 ? -14.668 -17.717 15.105 1.00 87.69 95 ILE A O 1
ATOM 753 N N . ALA A 1 96 ? -15.619 -17.653 13.070 1.00 89.06 96 ALA A N 1
ATOM 754 C CA . ALA A 1 96 ? -14.935 -18.846 12.578 1.00 89.06 96 ALA A CA 1
ATOM 755 C C . ALA A 1 96 ? -13.409 -18.667 12.571 1.00 89.06 96 ALA A C 1
ATOM 757 O O . ALA A 1 96 ? -12.698 -19.527 13.085 1.00 89.06 96 ALA A O 1
ATOM 758 N N . MET A 1 97 ? -12.898 -17.535 12.067 1.00 85.19 97 MET A N 1
ATOM 759 C CA . MET A 1 97 ? -11.455 -17.251 12.089 1.00 85.19 97 MET A CA 1
ATOM 760 C C . MET A 1 97 ? -10.894 -17.197 13.517 1.00 85.19 97 MET A C 1
ATOM 762 O O . MET A 1 97 ? -9.823 -17.751 13.774 1.00 85.19 97 MET A O 1
ATOM 766 N N . ALA A 1 98 ? -11.616 -16.577 14.457 1.00 85.81 98 ALA A N 1
ATOM 767 C CA . ALA A 1 98 ? -11.207 -16.524 15.860 1.00 85.81 98 ALA A CA 1
ATOM 768 C C . ALA A 1 98 ? -11.136 -17.923 16.504 1.00 85.81 98 ALA A C 1
ATOM 770 O O . ALA A 1 98 ? -10.172 -18.224 17.209 1.00 85.81 98 ALA A O 1
ATOM 771 N N . LYS A 1 99 ? -12.113 -18.798 16.224 1.00 88.44 99 LYS A N 1
ATOM 772 C CA . LYS A 1 99 ? -12.131 -20.188 16.715 1.00 88.44 99 LYS A CA 1
ATOM 773 C C . LYS A 1 99 ? -10.996 -21.027 16.136 1.00 88.44 99 LYS A C 1
ATOM 775 O O . LYS A 1 99 ? -10.281 -21.664 16.900 1.00 88.44 99 LYS A O 1
ATOM 780 N N . VAL A 1 100 ? -10.778 -20.958 14.822 1.00 87.81 100 VAL A N 1
ATOM 781 C CA . VAL A 1 100 ? -9.647 -21.641 14.172 1.00 87.81 100 VAL A CA 1
ATOM 782 C C . VAL A 1 100 ? -8.330 -21.187 14.801 1.00 87.81 100 VAL A C 1
ATOM 784 O O . VAL A 1 100 ? -7.504 -22.009 15.170 1.00 87.81 100 VAL A O 1
ATOM 787 N N . THR A 1 101 ? -8.151 -19.879 15.012 1.00 83.88 101 THR A N 1
ATOM 788 C CA . THR A 1 101 ? -6.931 -19.345 15.641 1.00 83.88 101 THR A CA 1
ATOM 789 C C . THR A 1 101 ? -6.732 -19.916 17.046 1.00 83.88 101 THR A C 1
ATOM 791 O O . THR A 1 101 ? -5.628 -20.331 17.386 1.00 83.88 101 THR A O 1
ATOM 794 N N . LEU A 1 102 ? -7.797 -19.988 17.850 1.00 87.56 102 LEU A N 1
ATOM 795 C CA . LEU A 1 102 ? -7.768 -20.569 19.193 1.00 87.56 102 LEU A CA 1
ATOM 796 C C . LEU A 1 102 ? -7.339 -22.049 19.205 1.00 87.56 102 LEU A C 1
ATOM 798 O O . LEU A 1 102 ? -6.642 -22.463 20.134 1.00 87.56 102 LEU A O 1
ATOM 802 N N . GLU A 1 103 ? -7.724 -22.841 18.202 1.00 88.44 103 GLU A N 1
ATOM 803 C CA . GLU A 1 103 ? -7.350 -24.262 18.098 1.00 88.44 103 GLU A CA 1
ATOM 804 C C . GLU A 1 103 ? -5.838 -24.465 17.921 1.00 88.44 103 GLU A C 1
ATOM 806 O O . GLU A 1 103 ? -5.282 -25.409 18.485 1.00 88.44 103 GLU A O 1
ATOM 811 N N . PHE A 1 104 ? -5.165 -23.548 17.219 1.00 86.00 104 PHE A N 1
ATOM 812 C CA . PHE A 1 104 ? -3.719 -23.595 16.967 1.00 86.00 104 PHE A CA 1
ATOM 813 C C . PHE A 1 104 ? -2.864 -22.950 18.072 1.00 86.00 104 PHE A C 1
ATOM 815 O O . PHE A 1 104 ? -1.634 -22.996 17.999 1.00 86.00 104 PHE A O 1
ATOM 822 N N . LEU A 1 105 ? -3.474 -22.356 19.104 1.00 87.81 105 LEU A N 1
ATOM 823 C CA . LEU A 1 105 ? -2.733 -21.753 20.214 1.00 87.81 105 LEU A CA 1
ATOM 824 C C . LEU A 1 105 ? -2.268 -22.805 21.243 1.00 87.81 105 LEU A C 1
ATOM 826 O O . LEU A 1 105 ? -3.036 -23.702 21.613 1.00 87.81 105 LEU A O 1
ATOM 830 N N . PRO A 1 106 ? -1.046 -22.663 21.798 1.00 86.88 106 PRO A N 1
ATOM 831 C CA . PRO A 1 106 ? -0.587 -23.501 22.904 1.00 86.88 106 PRO A CA 1
ATOM 832 C C . PRO A 1 106 ? -1.463 -23.298 24.151 1.00 86.88 106 PRO A C 1
ATOM 834 O O . PRO A 1 106 ? -2.068 -22.241 24.333 1.00 86.88 106 PRO A O 1
ATOM 837 N N . GLY A 1 107 ? -1.513 -24.295 25.044 1.00 82.75 107 GLY A N 1
ATOM 838 C CA . GLY A 1 107 ? -2.446 -24.331 26.184 1.00 82.75 107 GLY A CA 1
ATOM 839 C C . GLY A 1 107 ? -2.458 -23.066 27.055 1.00 82.75 107 GLY A C 1
ATOM 840 O O . GLY A 1 107 ? -3.531 -22.573 27.394 1.00 82.75 107 GLY A O 1
ATOM 841 N N . ILE A 1 108 ? -1.285 -22.483 27.331 1.00 79.25 108 ILE A N 1
ATOM 842 C CA . ILE A 1 108 ? -1.139 -21.242 28.117 1.00 79.25 108 ILE A CA 1
ATOM 843 C C . ILE A 1 108 ? -1.774 -20.0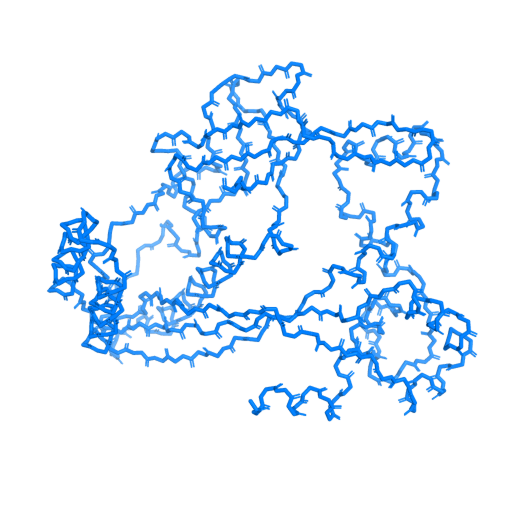28 27.404 1.00 79.25 108 ILE A C 1
ATOM 845 O O . ILE A 1 108 ? -2.293 -19.126 28.057 1.00 79.25 108 ILE A O 1
ATOM 849 N N . ALA A 1 109 ? -1.806 -20.013 26.068 1.00 86.12 109 ALA A N 1
ATOM 850 C CA . ALA A 1 109 ? -2.352 -18.914 25.268 1.00 86.12 109 ALA A CA 1
ATOM 851 C C . ALA A 1 109 ? -3.860 -19.048 24.966 1.00 86.12 109 ALA A C 1
ATOM 853 O O . ALA A 1 109 ? -4.489 -18.078 24.530 1.00 86.12 109 ALA A O 1
ATOM 854 N N . LYS A 1 110 ? -4.483 -20.208 25.231 1.00 86.62 110 LYS A N 1
ATOM 855 C CA . LYS A 1 110 ? -5.916 -20.435 24.948 1.00 86.62 110 LYS A CA 1
ATOM 856 C C . LYS A 1 110 ? -6.848 -19.504 25.724 1.00 86.62 110 LYS A C 1
ATOM 858 O O . LYS A 1 110 ? -7.914 -19.158 25.223 1.00 86.62 110 LYS A O 1
ATOM 863 N N . MET A 1 111 ? -6.453 -19.049 26.915 1.00 83.44 111 MET A N 1
ATOM 864 C CA . MET A 1 111 ? -7.243 -18.076 27.680 1.00 83.44 111 MET A CA 1
ATOM 865 C C . MET A 1 111 ? -7.390 -16.746 26.924 1.00 83.44 111 MET A C 1
ATOM 867 O O . MET A 1 111 ? -8.500 -16.230 26.806 1.00 83.44 111 MET A O 1
ATOM 871 N N . ALA A 1 112 ? -6.298 -16.232 26.346 1.00 81.62 112 ALA A N 1
ATOM 872 C CA . ALA A 1 112 ? -6.328 -15.029 25.515 1.00 81.62 112 ALA A CA 1
ATOM 873 C C . ALA A 1 112 ? -7.136 -15.251 24.224 1.00 81.62 112 ALA A C 1
ATOM 875 O O . ALA A 1 112 ? -7.940 -14.400 23.843 1.00 81.62 112 ALA A O 1
ATOM 876 N N . GLY A 1 113 ? -6.999 -16.423 23.594 1.00 84.44 113 GLY A N 1
ATOM 877 C CA . GLY A 1 113 ? -7.805 -16.782 22.424 1.00 84.44 113 GLY A CA 1
ATOM 878 C C . GLY A 1 113 ? -9.312 -16.830 22.719 1.00 84.44 113 GLY A C 1
ATOM 879 O O . GLY A 1 113 ? -10.108 -16.318 21.937 1.00 84.44 113 GLY A O 1
ATOM 880 N N . ASN A 1 114 ? -9.722 -17.349 23.881 1.00 86.94 114 ASN A N 1
ATOM 881 C CA . ASN A 1 114 ? -11.128 -17.354 24.304 1.00 86.94 114 ASN A CA 1
ATOM 882 C C . ASN A 1 114 ? -11.692 -15.937 24.496 1.00 86.94 114 ASN A C 1
ATOM 884 O O . ASN A 1 114 ? -12.851 -15.682 24.164 1.00 86.94 114 ASN A O 1
ATOM 888 N N . ILE A 1 115 ? -10.883 -15.003 25.008 1.00 87.00 115 ILE A N 1
ATOM 889 C CA . ILE A 1 115 ? -11.269 -13.587 25.109 1.00 87.00 115 ILE A CA 1
ATOM 890 C C . ILE A 1 115 ? -11.498 -13.002 23.709 1.00 87.00 115 ILE A C 1
ATOM 892 O O . ILE A 1 115 ? -12.494 -12.311 23.499 1.00 87.00 115 ILE A O 1
ATOM 896 N N . ALA A 1 116 ? -10.632 -13.318 22.741 1.00 85.12 116 ALA A N 1
ATOM 897 C CA . ALA A 1 116 ? -10.792 -12.865 21.360 1.00 85.12 116 ALA A CA 1
ATOM 898 C C . ALA A 1 116 ? -12.081 -13.403 20.709 1.00 85.12 116 ALA A C 1
ATOM 900 O O . ALA A 1 116 ? -12.795 -12.643 20.055 1.00 85.12 116 ALA A O 1
ATOM 901 N N . VAL A 1 117 ? -12.428 -14.676 20.941 1.00 87.12 117 VAL A N 1
ATOM 902 C CA . VAL A 1 117 ? -13.696 -15.260 20.460 1.00 87.12 117 VAL A CA 1
ATOM 903 C C . VAL A 1 117 ? -14.901 -14.520 21.052 1.00 87.12 117 VAL A C 1
ATOM 905 O O . VAL A 1 117 ? -15.771 -14.086 20.300 1.00 87.12 117 VAL A O 1
ATOM 908 N N . LYS A 1 118 ? -14.928 -14.283 22.371 1.00 88.62 118 LYS A N 1
ATOM 909 C CA . LYS A 1 118 ? -16.021 -13.531 23.023 1.00 88.62 118 LYS A CA 1
ATOM 910 C C . LYS A 1 118 ? -16.131 -12.090 22.525 1.00 88.62 118 LYS A C 1
ATOM 912 O O . LYS A 1 118 ? -17.236 -11.566 22.370 1.00 88.62 118 LYS A O 1
ATOM 917 N N . ALA A 1 119 ? -14.999 -11.434 22.278 1.00 85.75 119 ALA A N 1
ATOM 918 C CA . ALA A 1 119 ? -14.982 -10.094 21.703 1.00 85.75 119 ALA A CA 1
ATOM 919 C C . ALA A 1 119 ? -15.590 -10.094 20.291 1.00 85.75 119 ALA A C 1
ATOM 921 O O . ALA A 1 119 ? -16.424 -9.238 19.992 1.00 85.75 119 ALA A O 1
ATOM 922 N N . ALA A 1 120 ? -15.250 -11.087 19.462 1.00 85.25 120 ALA A N 1
ATOM 923 C CA . ALA A 1 120 ? -15.834 -11.255 18.132 1.00 85.25 120 ALA A CA 1
ATOM 924 C C . ALA A 1 120 ? -17.350 -11.515 18.191 1.00 85.25 120 ALA A C 1
ATOM 926 O O . ALA A 1 120 ? -18.099 -10.919 17.421 1.00 85.25 120 ALA A O 1
ATOM 927 N N . GLU A 1 121 ? -17.823 -12.339 19.130 1.00 87.69 121 GLU A N 1
ATOM 928 C CA . GLU A 1 121 ? -19.258 -12.576 19.358 1.00 87.69 121 GLU A CA 1
ATOM 929 C C . GLU A 1 121 ? -19.991 -11.301 19.808 1.00 87.69 121 GLU A C 1
ATOM 931 O O . GLU A 1 121 ? -21.081 -10.991 19.325 1.00 87.69 121 GLU A O 1
ATOM 936 N N . THR A 1 122 ? -19.369 -10.510 20.682 1.00 88.00 122 THR A N 1
ATOM 937 C CA . THR A 1 122 ? -19.932 -9.234 21.147 1.00 88.00 122 THR A CA 1
ATOM 938 C C . THR A 1 122 ? -20.022 -8.210 20.014 1.00 88.00 122 THR A C 1
ATOM 940 O O . THR A 1 122 ? -21.036 -7.522 19.881 1.00 88.00 122 THR A O 1
ATOM 943 N N . ALA A 1 123 ? -18.982 -8.106 19.182 1.00 84.81 123 ALA A N 1
ATOM 944 C CA . ALA A 1 123 ? -18.994 -7.247 17.999 1.00 84.81 123 ALA A CA 1
ATOM 945 C C . ALA A 1 123 ? -20.041 -7.723 16.981 1.00 84.81 123 ALA A C 1
ATOM 947 O O . ALA A 1 123 ? -20.779 -6.910 16.421 1.00 84.81 123 ALA A O 1
ATOM 948 N N . ALA A 1 124 ? -20.177 -9.042 16.802 1.00 86.88 124 ALA A N 1
ATOM 949 C CA . ALA A 1 124 ? -21.181 -9.636 15.928 1.00 86.88 124 ALA A CA 1
ATOM 950 C C . ALA A 1 124 ? -22.611 -9.250 16.327 1.00 86.88 124 ALA A C 1
ATOM 952 O O . ALA A 1 124 ? -23.397 -8.890 15.456 1.00 86.88 124 ALA A O 1
ATOM 953 N N . ALA A 1 125 ? -22.935 -9.234 17.624 1.00 86.44 125 ALA A N 1
ATOM 954 C CA . ALA A 1 125 ? -24.255 -8.818 18.107 1.00 86.44 125 ALA A CA 1
ATOM 955 C C . ALA A 1 125 ? -24.599 -7.350 17.777 1.00 86.44 125 ALA A C 1
ATOM 957 O O . ALA A 1 125 ? -25.772 -6.990 17.692 1.00 86.44 125 ALA A O 1
ATOM 958 N N . LYS A 1 126 ? -23.580 -6.505 17.582 1.00 89.50 126 LYS A N 1
ATOM 959 C CA . LYS A 1 126 ? -23.717 -5.087 17.214 1.00 89.50 126 LYS A CA 1
ATOM 960 C C . LYS A 1 126 ? -23.551 -4.839 15.714 1.00 89.50 126 LYS A C 1
ATOM 962 O O . LYS A 1 126 ? -23.695 -3.708 15.270 1.00 89.50 126 LYS A O 1
ATOM 967 N N . THR A 1 127 ? -23.224 -5.872 14.939 1.00 91.00 127 THR A N 1
ATOM 968 C CA . THR A 1 127 ? -22.993 -5.739 13.502 1.00 91.00 127 THR A CA 1
ATOM 969 C C . THR A 1 127 ? -24.332 -5.730 12.767 1.00 91.00 127 THR A C 1
ATOM 971 O O . THR A 1 127 ? -25.091 -6.696 12.851 1.00 91.00 127 THR A O 1
ATOM 974 N N . LYS A 1 128 ? -24.618 -4.677 11.999 1.00 93.06 128 LYS A N 1
ATOM 975 C CA . LYS A 1 128 ? -25.829 -4.563 11.176 1.00 93.06 128 LYS A CA 1
ATOM 976 C C . LYS A 1 128 ? -25.515 -4.029 9.786 1.00 93.06 128 LYS A C 1
ATOM 978 O O . LYS A 1 128 ? -24.613 -3.220 9.599 1.00 93.06 128 LYS A O 1
ATOM 983 N N . GLY A 1 129 ? -26.320 -4.454 8.818 1.00 93.88 129 GLY A N 1
ATOM 984 C CA . GLY A 1 129 ? -26.251 -3.986 7.439 1.00 93.88 129 GLY A CA 1
ATOM 985 C C . GLY A 1 129 ? -25.361 -4.818 6.527 1.00 93.88 129 GLY A C 1
ATOM 986 O O . GLY A 1 129 ? -25.208 -6.031 6.700 1.00 93.88 129 GLY A O 1
ATOM 987 N N . TYR A 1 130 ? -24.827 -4.146 5.518 1.00 94.44 130 TYR A N 1
ATOM 988 C CA . TYR A 1 130 ? -24.071 -4.702 4.410 1.00 94.44 130 TYR A CA 1
ATOM 989 C C . TYR A 1 130 ? -22.656 -4.136 4.390 1.00 94.44 130 TYR A C 1
ATOM 991 O O . TYR A 1 130 ? -22.412 -2.991 4.768 1.00 94.44 130 TYR A O 1
ATOM 999 N N . PHE A 1 131 ? -21.726 -4.951 3.915 1.00 94.62 131 PHE A N 1
ATOM 1000 C CA . PHE A 1 131 ? -20.298 -4.681 3.930 1.00 94.62 131 PHE A CA 1
ATOM 1001 C C . PHE A 1 131 ? -19.705 -4.992 2.564 1.00 94.62 131 PHE A C 1
ATOM 1003 O O . PHE A 1 131 ? -20.050 -6.011 1.956 1.00 94.62 131 PHE A O 1
ATOM 1010 N N . VAL A 1 132 ? -18.769 -4.159 2.117 1.00 94.81 132 VAL A N 1
ATOM 1011 C CA . VAL A 1 132 ? -17.896 -4.518 0.998 1.00 94.81 132 VAL A CA 1
ATOM 1012 C C . VAL A 1 132 ? -16.722 -5.297 1.562 1.00 94.81 132 VAL A C 1
ATOM 1014 O O . VAL A 1 132 ? -16.041 -4.831 2.473 1.00 94.81 132 VAL A O 1
ATOM 1017 N N . ARG A 1 133 ? -16.479 -6.487 1.021 1.00 94.81 133 ARG A N 1
ATOM 1018 C CA . ARG A 1 133 ? -15.269 -7.269 1.252 1.00 94.81 133 ARG A CA 1
ATOM 1019 C C . ARG A 1 133 ? -14.338 -7.112 0.060 1.00 94.81 133 ARG A C 1
ATOM 1021 O O . ARG A 1 133 ? -14.731 -7.422 -1.064 1.00 94.81 133 ARG A O 1
ATOM 1028 N N . THR A 1 134 ? -13.097 -6.738 0.332 1.00 96.06 134 THR A N 1
ATOM 1029 C CA . THR A 1 134 ? -12.021 -6.685 -0.656 1.00 96.06 134 THR A CA 1
ATOM 1030 C C . THR A 1 134 ? -11.045 -7.821 -0.396 1.00 96.06 134 THR A C 1
ATOM 1032 O O . THR A 1 134 ? -10.474 -7.940 0.690 1.00 96.06 134 THR A O 1
ATOM 1035 N N . ASN A 1 135 ? -10.859 -8.672 -1.403 1.00 94.94 135 ASN A N 1
ATOM 1036 C CA . ASN A 1 135 ? -9.768 -9.638 -1.450 1.00 94.94 135 ASN A CA 1
ATOM 1037 C C . ASN A 1 135 ? -8.674 -9.066 -2.344 1.00 94.94 135 ASN A C 1
ATOM 1039 O O . ASN A 1 135 ? -8.859 -8.986 -3.560 1.00 94.94 135 ASN A O 1
ATOM 1043 N N . ALA A 1 136 ? -7.569 -8.660 -1.735 1.00 96.00 136 ALA A N 1
ATOM 1044 C CA . ALA A 1 136 ? -6.426 -8.100 -2.433 1.00 96.00 136 ALA A CA 1
ATOM 1045 C C . ALA A 1 136 ? -5.385 -9.199 -2.645 1.00 96.00 136 ALA A C 1
ATOM 1047 O O . ALA A 1 136 ? -5.016 -9.899 -1.700 1.00 96.00 136 ALA A O 1
ATOM 1048 N N . TYR A 1 137 ? -4.919 -9.359 -3.880 1.00 95.12 137 TYR A N 1
ATOM 1049 C CA . TYR A 1 137 ? -3.867 -10.304 -4.242 1.00 95.12 137 TYR A CA 1
ATOM 1050 C C . TYR A 1 137 ? -2.661 -9.525 -4.757 1.00 95.12 137 TYR A C 1
ATOM 1052 O O . TYR A 1 137 ? -2.751 -8.861 -5.793 1.00 95.12 137 TYR A O 1
ATOM 1060 N N . LEU A 1 138 ? -1.547 -9.625 -4.039 1.00 95.00 138 LEU A N 1
ATOM 1061 C CA . LEU A 1 138 ? -0.317 -8.897 -4.301 1.00 95.00 138 LEU A CA 1
ATOM 1062 C C . LEU A 1 138 ? 0.648 -9.734 -5.133 1.00 95.00 138 LEU A C 1
ATOM 1064 O O . LEU A 1 138 ? 0.902 -10.907 -4.848 1.00 95.00 138 LEU A O 1
ATOM 1068 N N . PHE A 1 139 ? 1.209 -9.095 -6.148 1.00 93.62 139 PHE A N 1
ATOM 1069 C CA . PHE A 1 139 ? 2.209 -9.668 -7.026 1.00 93.62 139 PHE A CA 1
ATOM 1070 C C . PHE A 1 139 ? 3.322 -8.660 -7.249 1.00 93.62 139 PHE A C 1
ATOM 1072 O O . PHE A 1 139 ? 3.076 -7.455 -7.245 1.00 93.62 139 PHE A O 1
ATOM 1079 N N . LYS A 1 140 ? 4.525 -9.160 -7.487 1.00 93.75 140 LYS A N 1
ATOM 1080 C CA . LYS A 1 140 ? 5.721 -8.369 -7.753 1.00 93.75 140 LYS A CA 1
ATOM 1081 C C . LYS A 1 140 ? 6.235 -8.695 -9.143 1.00 93.75 140 LYS A C 1
ATOM 1083 O O . LYS A 1 140 ? 6.169 -9.857 -9.548 1.00 93.75 140 LYS A O 1
ATOM 1088 N N . LEU A 1 141 ? 6.725 -7.699 -9.872 1.00 94.31 141 LEU A N 1
ATOM 1089 C CA . LEU A 1 141 ? 7.460 -7.952 -11.105 1.00 94.31 141 LEU A CA 1
ATOM 1090 C C . LEU A 1 141 ? 8.670 -8.826 -10.774 1.00 94.31 141 LEU A C 1
ATOM 1092 O O . LEU A 1 141 ? 9.466 -8.490 -9.899 1.00 94.31 141 LEU A O 1
ATOM 1096 N N . ASP A 1 142 ? 8.774 -9.976 -11.436 1.00 93.00 142 ASP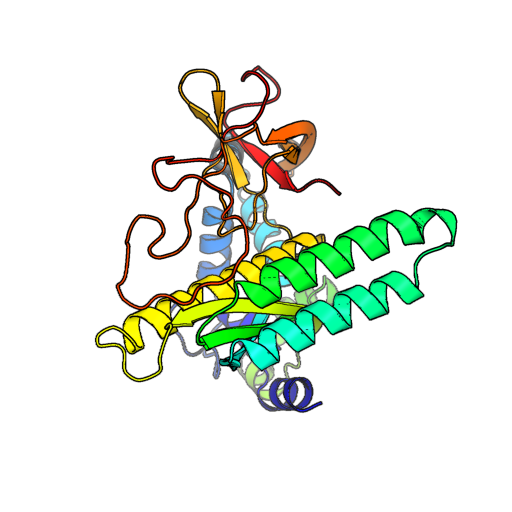 A N 1
ATOM 1097 C CA . ASP A 1 142 ? 9.961 -10.808 -11.328 1.00 93.00 142 ASP A CA 1
ATOM 1098 C C . ASP A 1 142 ? 11.080 -10.116 -12.096 1.00 93.00 142 ASP A C 1
ATOM 1100 O O . ASP A 1 142 ? 11.206 -10.308 -13.302 1.00 93.00 142 ASP A O 1
ATOM 1104 N N . TRP A 1 143 ? 11.825 -9.258 -11.405 1.00 92.94 143 TRP A N 1
ATOM 1105 C CA . TRP A 1 143 ? 12.854 -8.413 -11.987 1.00 92.94 143 TRP A CA 1
ATOM 1106 C C . TRP A 1 143 ? 14.140 -8.473 -11.172 1.00 92.94 143 TRP A C 1
ATOM 1108 O O . TRP A 1 143 ? 14.145 -8.178 -9.976 1.00 92.94 143 TRP A O 1
ATOM 1118 N N . ASP A 1 144 ? 15.229 -8.833 -11.838 1.00 91.38 144 ASP A N 1
ATOM 1119 C CA . ASP A 1 144 ? 16.571 -8.966 -11.282 1.00 91.38 144 ASP A CA 1
ATOM 1120 C C . ASP A 1 144 ? 17.609 -8.354 -12.245 1.00 91.38 144 ASP A C 1
ATOM 1122 O O . ASP A 1 144 ? 17.274 -7.743 -13.270 1.00 91.38 144 ASP A O 1
ATOM 1126 N N . SER A 1 145 ? 18.891 -8.473 -11.898 1.00 89.88 145 SER A N 1
ATOM 1127 C CA . SER A 1 145 ? 19.991 -7.961 -12.718 1.00 89.88 145 SER A CA 1
ATOM 1128 C C . SER A 1 145 ? 20.084 -8.646 -14.083 1.00 89.88 145 SER A C 1
ATOM 1130 O O . SER A 1 145 ? 20.430 -7.986 -15.060 1.00 89.88 145 SER A O 1
ATOM 1132 N N . GLU A 1 146 ? 19.749 -9.934 -14.182 1.00 92.81 146 GLU A N 1
ATOM 1133 C CA . GLU A 1 146 ? 19.791 -10.675 -15.450 1.00 92.81 146 GLU A CA 1
ATOM 1134 C C . GLU A 1 146 ? 18.725 -10.159 -16.416 1.00 92.81 146 GLU A C 1
ATOM 1136 O O . GLU A 1 146 ? 19.028 -9.854 -17.569 1.00 92.81 146 GLU A O 1
ATOM 1141 N N . LYS A 1 147 ? 17.498 -9.952 -15.928 1.00 94.12 147 LYS A N 1
ATOM 1142 C CA . LYS A 1 147 ? 16.399 -9.382 -16.724 1.00 94.12 147 LYS A CA 1
ATOM 1143 C C . LYS A 1 147 ? 16.657 -7.934 -17.124 1.00 94.12 147 LYS A C 1
ATOM 1145 O O . LYS A 1 147 ? 16.266 -7.520 -18.213 1.00 94.12 147 LYS A O 1
ATOM 1150 N N . THR A 1 148 ? 17.360 -7.185 -16.275 1.00 91.25 148 THR A N 1
ATOM 1151 C CA . THR A 1 148 ? 17.845 -5.841 -16.612 1.00 91.25 148 THR A CA 1
ATOM 1152 C C . THR A 1 148 ? 18.805 -5.899 -17.802 1.00 91.25 148 THR A C 1
ATOM 1154 O O . THR A 1 148 ? 18.606 -5.189 -18.785 1.00 91.25 148 THR A O 1
ATOM 1157 N N . LEU A 1 149 ? 19.812 -6.776 -17.753 1.00 92.25 149 LEU A N 1
ATOM 1158 C CA . LEU A 1 149 ? 20.764 -6.952 -18.853 1.00 92.25 149 LEU A CA 1
ATOM 1159 C C . LEU A 1 149 ? 20.079 -7.442 -20.131 1.00 92.25 149 LEU A C 1
ATOM 1161 O O . LEU A 1 149 ? 20.387 -6.938 -21.207 1.00 92.25 149 LEU A O 1
ATOM 1165 N N . GLU A 1 150 ? 19.140 -8.384 -20.027 1.00 95.00 150 GLU A N 1
ATOM 1166 C CA . GLU A 1 150 ? 18.349 -8.840 -21.172 1.00 95.00 150 GLU A CA 1
ATOM 1167 C C . GLU A 1 150 ? 17.596 -7.668 -21.815 1.00 95.00 150 GLU A C 1
ATOM 1169 O O . GLU A 1 150 ? 17.711 -7.456 -23.020 1.00 95.00 150 GLU A O 1
ATOM 1174 N N . MET A 1 151 ? 16.882 -6.869 -21.017 1.00 94.38 151 MET A N 1
ATOM 1175 C CA . MET A 1 151 ? 16.123 -5.721 -21.513 1.00 94.38 151 MET A CA 1
ATOM 1176 C C . MET A 1 151 ? 17.003 -4.755 -22.305 1.00 94.38 151 MET A C 1
ATOM 1178 O O . MET A 1 151 ? 16.680 -4.413 -23.444 1.00 94.38 151 MET A O 1
ATOM 1182 N N . TYR A 1 152 ? 18.139 -4.354 -21.734 1.00 92.38 152 TYR A N 1
ATOM 1183 C CA . TYR A 1 152 ? 18.991 -3.345 -22.357 1.00 92.38 152 TYR A CA 1
ATOM 1184 C C . TYR A 1 152 ? 19.847 -3.878 -23.510 1.00 92.38 152 TYR A C 1
ATOM 1186 O O . TYR A 1 152 ? 20.038 -3.175 -24.499 1.00 92.38 152 TYR A O 1
ATOM 1194 N N . ASN A 1 153 ? 20.334 -5.117 -23.430 1.00 95.62 153 ASN A N 1
ATOM 1195 C CA . ASN A 1 153 ? 21.219 -5.664 -24.462 1.00 95.62 153 ASN A CA 1
ATOM 1196 C C . ASN A 1 153 ? 20.448 -6.281 -25.632 1.00 95.62 153 ASN A C 1
ATOM 1198 O O . ASN A 1 153 ? 20.908 -6.209 -26.770 1.00 95.62 153 ASN A O 1
ATOM 1202 N N . LYS A 1 154 ? 19.297 -6.910 -25.363 1.00 96.69 154 LYS A N 1
ATOM 1203 C CA . LYS A 1 154 ? 18.521 -7.633 -26.377 1.00 96.69 154 LYS A CA 1
ATOM 1204 C C . LYS A 1 154 ? 17.388 -6.789 -26.949 1.00 96.69 154 LYS A C 1
ATOM 1206 O O . LYS A 1 154 ? 17.236 -6.727 -28.166 1.00 96.69 154 LYS A O 1
ATOM 1211 N N . TYR A 1 155 ? 16.591 -6.154 -26.092 1.00 96.88 155 TYR A N 1
ATOM 1212 C CA . TYR A 1 155 ? 15.317 -5.555 -26.505 1.00 96.88 155 TYR A CA 1
ATOM 1213 C C . TYR A 1 155 ? 15.380 -4.048 -26.761 1.00 96.88 155 TYR A C 1
ATOM 1215 O O . TYR A 1 155 ? 14.602 -3.554 -27.573 1.00 96.88 155 TYR A O 1
ATOM 1223 N N . TRP A 1 156 ? 16.312 -3.321 -26.136 1.00 95.75 156 TRP A N 1
ATOM 1224 C CA . TRP A 1 156 ? 16.383 -1.853 -26.199 1.00 95.75 156 TRP A CA 1
ATOM 1225 C C . TRP A 1 156 ? 16.334 -1.278 -27.619 1.00 95.75 156 TRP A C 1
ATOM 1227 O O . TRP A 1 156 ? 15.547 -0.383 -27.906 1.00 95.75 156 TRP A O 1
ATOM 1237 N N . ASN A 1 157 ? 17.132 -1.844 -28.527 1.00 96.44 157 ASN A N 1
ATOM 1238 C CA . ASN A 1 157 ? 17.180 -1.438 -29.935 1.00 96.44 157 ASN A CA 1
ATOM 1239 C C . ASN A 1 157 ? 16.393 -2.389 -30.859 1.00 96.44 157 ASN A C 1
ATOM 1241 O O . ASN A 1 157 ? 16.485 -2.277 -32.079 1.00 96.44 157 ASN A O 1
ATOM 1245 N N . ASN A 1 158 ? 15.637 -3.339 -30.298 1.00 97.00 158 ASN A N 1
ATOM 1246 C CA . ASN A 1 158 ? 14.869 -4.339 -31.040 1.00 97.00 158 ASN A CA 1
ATOM 1247 C C . ASN A 1 158 ? 13.457 -4.492 -30.456 1.00 97.00 158 ASN A C 1
ATOM 1249 O O . ASN A 1 158 ? 13.069 -5.515 -29.887 1.00 97.00 158 ASN A O 1
ATOM 1253 N N . VAL A 1 159 ? 12.675 -3.428 -30.609 1.00 96.31 159 VAL A N 1
ATOM 1254 C CA . VAL A 1 159 ? 11.319 -3.327 -30.060 1.00 96.31 159 VAL A CA 1
ATOM 1255 C C . VAL A 1 159 ? 10.362 -4.349 -30.689 1.00 96.31 159 VAL A C 1
ATOM 1257 O O . VAL A 1 159 ? 9.459 -4.856 -30.024 1.00 96.31 159 VAL A O 1
ATOM 1260 N N . ALA A 1 160 ? 10.586 -4.713 -31.956 1.00 96.38 160 ALA A N 1
ATOM 1261 C CA . ALA A 1 160 ? 9.831 -5.770 -32.623 1.00 96.38 160 ALA A CA 1
ATOM 1262 C C . ALA A 1 160 ? 10.004 -7.122 -31.907 1.00 96.38 160 ALA A C 1
ATOM 1264 O O . ALA A 1 160 ? 9.012 -7.799 -31.631 1.00 96.38 160 ALA A O 1
ATOM 1265 N N . ASP A 1 161 ? 11.241 -7.478 -31.540 1.00 96.31 161 ASP A N 1
ATOM 1266 C CA . ASP A 1 161 ? 11.533 -8.696 -30.777 1.00 96.31 161 ASP A CA 1
ATOM 1267 C C . ASP A 1 161 ? 10.992 -8.623 -29.344 1.00 96.31 161 ASP A C 1
ATOM 1269 O O . ASP A 1 161 ? 10.466 -9.612 -28.840 1.00 96.31 161 ASP A O 1
ATOM 1273 N N . PHE A 1 162 ? 11.004 -7.451 -28.700 1.00 96.50 162 PHE A N 1
ATOM 1274 C CA . PHE A 1 162 ? 10.341 -7.278 -27.402 1.00 96.50 162 PHE A CA 1
ATOM 1275 C C . PHE A 1 162 ? 8.839 -7.580 -27.480 1.00 96.50 162 PHE A C 1
ATOM 1277 O O . PHE A 1 162 ? 8.320 -8.406 -26.723 1.00 96.50 162 PHE A O 1
ATOM 1284 N N . ASN A 1 163 ? 8.136 -6.937 -28.418 1.00 94.38 163 ASN A N 1
ATOM 1285 C CA . ASN A 1 163 ? 6.690 -7.090 -28.577 1.00 94.38 163 ASN A CA 1
ATOM 1286 C C . ASN A 1 163 ? 6.322 -8.555 -28.890 1.00 94.38 163 ASN A C 1
ATOM 1288 O O . ASN A 1 163 ? 5.374 -9.110 -28.316 1.00 94.38 163 ASN A O 1
ATOM 1292 N N . ALA A 1 164 ? 7.107 -9.211 -29.749 1.00 93.19 164 ALA A N 1
ATOM 1293 C CA . ALA A 1 164 ? 6.883 -10.594 -30.154 1.00 93.19 164 ALA A CA 1
ATOM 1294 C C . ALA A 1 164 ? 7.272 -11.610 -29.065 1.00 93.19 164 ALA A C 1
ATOM 1296 O O . ALA A 1 164 ? 6.461 -12.475 -28.723 1.00 93.19 164 ALA A O 1
ATOM 1297 N N . ASN A 1 165 ? 8.459 -11.475 -28.470 1.00 93.12 165 ASN A N 1
ATOM 1298 C CA . ASN A 1 165 ? 9.151 -12.584 -27.807 1.00 93.12 165 ASN A CA 1
ATOM 1299 C C . ASN A 1 165 ? 9.532 -12.341 -26.339 1.00 93.12 165 ASN A C 1
ATOM 1301 O O . ASN A 1 165 ? 9.847 -13.313 -25.652 1.00 93.12 165 ASN A O 1
ATOM 1305 N N . ALA A 1 166 ? 9.471 -11.110 -25.814 1.00 94.12 166 ALA A N 1
ATOM 1306 C CA . ALA A 1 166 ? 9.730 -10.895 -24.386 1.00 94.12 166 ALA A CA 1
ATOM 1307 C C . ALA A 1 166 ? 8.716 -11.663 -23.517 1.00 94.12 166 ALA A C 1
ATOM 1309 O O . ALA A 1 166 ? 7.550 -11.833 -23.901 1.00 94.12 166 ALA A O 1
ATOM 1310 N N . ASN A 1 167 ? 9.144 -12.112 -22.334 1.00 92.31 167 ASN A N 1
ATOM 1311 C CA . ASN A 1 167 ? 8.328 -12.955 -21.455 1.00 92.31 167 ASN A CA 1
ATOM 1312 C C . ASN A 1 167 ? 8.540 -12.654 -19.961 1.00 92.31 167 ASN A C 1
ATOM 1314 O O . ASN A 1 167 ? 8.711 -13.559 -19.142 1.00 92.31 167 ASN A O 1
ATOM 1318 N N . TYR A 1 168 ? 8.527 -11.379 -19.587 1.00 93.81 168 TYR A N 1
ATOM 1319 C CA . TYR A 1 168 ? 8.633 -10.958 -18.194 1.00 93.81 168 TYR A CA 1
ATOM 1320 C C . TYR A 1 168 ? 7.391 -11.361 -17.389 1.00 93.81 168 TYR A C 1
ATOM 1322 O O . TYR A 1 168 ? 6.256 -11.253 -17.862 1.00 93.81 168 TYR A O 1
ATOM 1330 N N . GLN A 1 169 ? 7.610 -11.822 -16.154 1.00 91.81 169 GLN A N 1
ATOM 1331 C CA . GLN A 1 169 ? 6.594 -12.473 -15.321 1.00 91.81 169 GLN A CA 1
ATOM 1332 C C . GLN A 1 169 ? 6.314 -11.712 -14.024 1.00 91.81 169 GLN A C 1
ATOM 1334 O O . GLN A 1 169 ? 7.085 -10.859 -13.587 1.00 91.81 169 GLN A O 1
ATOM 1339 N N . LEU A 1 170 ? 5.202 -12.063 -13.380 1.00 91.50 170 LEU A N 1
ATOM 1340 C CA . LEU A 1 170 ? 4.858 -11.614 -12.035 1.00 91.50 170 LEU A CA 1
ATOM 1341 C C . LEU A 1 170 ? 4.967 -12.784 -11.050 1.00 91.50 170 LEU A C 1
ATOM 1343 O O . LEU A 1 170 ? 4.389 -13.845 -11.282 1.00 91.50 170 LEU A O 1
ATOM 1347 N N . LYS A 1 171 ? 5.622 -12.569 -9.910 1.00 91.88 171 LYS A N 1
ATOM 1348 C CA . LYS A 1 171 ? 5.635 -13.497 -8.772 1.00 91.88 171 LYS A CA 1
ATOM 1349 C C . LYS A 1 171 ? 4.488 -13.170 -7.822 1.00 91.88 171 LYS A C 1
ATOM 1351 O O . LYS A 1 171 ? 4.272 -12.009 -7.480 1.00 91.88 171 LYS A O 1
ATOM 1356 N N . TYR A 1 172 ? 3.736 -14.184 -7.397 1.00 92.38 172 TYR A N 1
ATOM 1357 C CA . TYR A 1 172 ? 2.743 -14.021 -6.334 1.00 92.38 172 TYR A CA 1
ATOM 1358 C C . TYR A 1 172 ? 3.455 -13.793 -5.000 1.00 92.38 172 TYR A C 1
ATOM 1360 O O . TYR A 1 172 ? 4.308 -14.591 -4.621 1.00 92.38 172 TYR A O 1
ATOM 1368 N N . VAL A 1 173 ? 3.093 -12.716 -4.305 1.00 93.75 173 VAL A N 1
ATOM 1369 C CA . VAL A 1 173 ? 3.656 -12.361 -2.994 1.00 93.75 173 VAL A CA 1
ATOM 1370 C C . VAL A 1 173 ? 2.718 -12.830 -1.893 1.00 93.75 173 VAL A C 1
ATOM 1372 O O . VAL A 1 173 ? 3.130 -13.481 -0.936 1.00 93.75 173 VAL A O 1
ATOM 1375 N N . GLY A 1 174 ? 1.429 -12.517 -2.029 1.00 93.19 174 GLY A N 1
ATOM 1376 C CA . GLY A 1 174 ? 0.521 -12.663 -0.909 1.00 93.19 174 GLY A CA 1
ATOM 1377 C C . GLY A 1 174 ? -0.905 -12.233 -1.173 1.00 93.19 174 GLY A C 1
ATOM 1378 O O . GLY A 1 174 ? -1.259 -11.779 -2.262 1.00 93.19 174 GLY A O 1
ATOM 1379 N N . ARG A 1 175 ? -1.740 -12.367 -0.144 1.00 95.12 175 ARG A N 1
ATOM 1380 C CA . ARG A 1 175 ? -3.123 -11.896 -0.188 1.00 95.12 175 ARG A CA 1
ATOM 1381 C C . ARG A 1 175 ? -3.565 -11.348 1.152 1.00 95.12 175 ARG A C 1
ATOM 1383 O O . ARG A 1 175 ? -3.129 -11.828 2.192 1.00 95.12 175 ARG A O 1
ATOM 1390 N N . SER A 1 176 ? -4.538 -10.454 1.114 1.00 94.50 176 SER A N 1
ATOM 1391 C CA . SER A 1 176 ? -5.287 -10.034 2.291 1.00 94.50 176 SER A CA 1
ATOM 1392 C C . SER A 1 176 ? -6.785 -10.031 1.995 1.00 94.50 176 SER A C 1
ATOM 1394 O O . SER A 1 176 ? -7.232 -10.058 0.845 1.00 94.50 176 SER A O 1
ATOM 1396 N N . SER A 1 177 ? -7.582 -10.062 3.058 1.00 93.06 177 SER A N 1
ATOM 1397 C CA . SER A 1 177 ? -9.037 -10.045 2.966 1.00 93.06 177 SER A CA 1
ATOM 1398 C C . SER A 1 177 ? -9.587 -9.167 4.074 1.00 93.06 177 SER A C 1
ATOM 1400 O O . SER A 1 177 ? -9.462 -9.510 5.252 1.00 93.06 177 SER A O 1
ATOM 1402 N N . LYS A 1 178 ? -10.147 -8.018 3.700 1.00 93.38 178 LYS A N 1
ATOM 1403 C CA . LYS A 1 178 ? -10.691 -7.027 4.634 1.00 93.38 178 LYS A CA 1
ATOM 1404 C C . LYS A 1 178 ? -12.077 -6.584 4.205 1.00 93.38 178 LYS A C 1
ATOM 1406 O O . LYS A 1 178 ? -12.526 -6.884 3.101 1.00 93.38 178 LYS A O 1
ATOM 1411 N N . TYR A 1 179 ? -12.773 -5.928 5.118 1.00 91.31 179 TYR A N 1
ATOM 1412 C CA . TYR A 1 179 ? -14.140 -5.478 4.929 1.00 91.31 179 TYR A CA 1
ATOM 1413 C C . TYR A 1 179 ? -14.319 -4.074 5.494 1.00 91.31 179 TYR A C 1
ATOM 1415 O O . TYR A 1 179 ? -13.632 -3.697 6.439 1.00 91.31 179 TYR A O 1
ATOM 1423 N N . ALA A 1 180 ? -15.276 -3.335 4.947 1.00 91.81 180 ALA A N 1
ATOM 1424 C CA . ALA A 1 180 ? -15.742 -2.072 5.502 1.00 91.81 180 ALA A CA 1
ATOM 1425 C C . ALA A 1 180 ? -17.256 -1.940 5.310 1.00 91.81 180 ALA A C 1
ATOM 1427 O O . ALA A 1 180 ? -17.848 -2.598 4.447 1.00 91.81 180 ALA A O 1
ATOM 1428 N N . GLY A 1 181 ? -17.889 -1.131 6.161 1.00 89.25 181 GLY A N 1
ATOM 1429 C CA . GLY A 1 181 ? -19.322 -0.859 6.085 1.00 89.25 181 GLY A CA 1
ATOM 1430 C C . GLY A 1 181 ? -19.700 -0.238 4.743 1.00 89.25 181 GLY A C 1
ATOM 1431 O O . GLY A 1 181 ? -19.038 0.690 4.290 1.00 89.25 181 GLY A O 1
ATOM 1432 N N . ALA A 1 182 ? -20.747 -0.771 4.117 1.00 88.56 182 ALA A N 1
ATOM 1433 C CA . ALA A 1 182 ? -21.404 -0.149 2.978 1.00 88.56 182 ALA A CA 1
ATOM 1434 C C . ALA A 1 182 ? -22.624 0.606 3.502 1.00 88.56 182 ALA A C 1
ATOM 1436 O O . ALA A 1 182 ? -22.512 1.772 3.841 1.00 88.56 182 ALA A O 1
ATOM 1437 N N . GLY A 1 183 ? -23.758 -0.072 3.693 1.00 87.88 183 GLY A N 1
ATOM 1438 C CA . GLY A 1 183 ? -24.979 0.550 4.202 1.00 87.88 183 GLY A CA 1
ATOM 1439 C C . GLY A 1 183 ? -25.806 -0.373 5.087 1.00 87.88 183 GLY A C 1
ATOM 1440 O O . GLY A 1 183 ? -25.721 -1.595 4.991 1.00 87.88 183 GLY A O 1
ATOM 1441 N N . LEU A 1 184 ? -26.639 0.210 5.941 1.00 89.25 184 LEU A N 1
ATOM 1442 C CA . LEU A 1 184 ? -27.533 -0.486 6.859 1.00 89.25 184 LEU A CA 1
ATOM 1443 C C . LEU A 1 184 ? -28.597 -1.297 6.112 1.00 89.25 184 LEU A C 1
ATOM 1445 O O . LEU A 1 184 ? -28.960 -2.396 6.526 1.00 89.25 184 LEU A O 1
ATOM 1449 N N . THR A 1 185 ? -29.083 -0.768 4.988 1.00 86.38 185 THR A N 1
ATOM 1450 C CA . THR A 1 185 ? -30.067 -1.426 4.123 1.00 86.38 185 THR A CA 1
ATOM 1451 C C . THR A 1 185 ? -29.737 -1.187 2.649 1.00 86.38 185 THR A C 1
ATOM 1453 O O . THR A 1 185 ? -29.192 -0.145 2.294 1.00 86.38 185 THR A O 1
ATOM 1456 N N . MET A 1 186 ? -30.146 -2.108 1.769 1.00 84.56 186 MET A N 1
ATOM 1457 C CA . MET A 1 186 ? -30.026 -1.953 0.305 1.00 84.56 186 MET A CA 1
ATOM 1458 C C . MET A 1 186 ? -31.075 -1.003 -0.299 1.00 84.56 186 MET A C 1
ATOM 1460 O O . MET A 1 186 ? -31.281 -1.001 -1.506 1.00 84.56 186 MET A O 1
ATOM 1464 N N . LYS A 1 187 ? -31.782 -0.227 0.530 1.00 85.81 187 LYS A N 1
ATOM 1465 C CA . LYS A 1 187 ? -32.778 0.767 0.101 1.00 85.81 187 LYS A CA 1
ATOM 1466 C C . LYS A 1 187 ? -32.405 2.189 0.533 1.00 85.81 187 LYS A C 1
ATOM 1468 O O . LYS A 1 187 ? -33.234 3.086 0.434 1.00 85.81 187 LYS A O 1
ATOM 1473 N N . SER A 1 188 ? -31.196 2.389 1.062 1.00 83.81 188 SER A N 1
ATOM 1474 C CA . SER A 1 188 ? -30.733 3.713 1.486 1.00 83.81 188 SER A CA 1
ATOM 1475 C C . SER A 1 188 ? -30.715 4.689 0.308 1.00 83.81 188 SER A C 1
ATOM 1477 O O . SER A 1 188 ? -30.259 4.336 -0.778 1.00 83.81 188 SER A O 1
ATOM 1479 N N . ALA A 1 189 ? -31.129 5.935 0.542 1.00 86.44 189 ALA A N 1
ATOM 1480 C CA . ALA A 1 189 ? -31.001 7.012 -0.442 1.00 86.44 189 ALA A CA 1
ATOM 1481 C C . ALA A 1 189 ? -29.532 7.285 -0.824 1.00 86.44 189 ALA A C 1
ATOM 1483 O O . ALA A 1 189 ? -29.251 7.747 -1.925 1.00 86.44 189 ALA A O 1
ATOM 1484 N N . ASN A 1 190 ? -28.590 6.956 0.068 1.00 90.06 190 ASN A N 1
ATOM 1485 C CA . ASN A 1 190 ? -27.153 7.141 -0.138 1.00 90.06 190 ASN A CA 1
ATOM 1486 C C . ASN A 1 190 ? -26.430 5.853 -0.559 1.00 90.06 190 ASN A C 1
ATOM 1488 O O . ASN A 1 190 ? -25.203 5.804 -0.470 1.00 90.06 190 ASN A O 1
ATOM 1492 N N . LEU A 1 191 ? -27.149 4.800 -0.971 1.00 89.94 191 LEU A N 1
ATOM 1493 C CA . LEU A 1 191 ? -26.578 3.460 -1.151 1.00 89.94 191 LEU A CA 1
ATOM 1494 C C . LEU A 1 191 ? -25.322 3.438 -2.037 1.00 89.94 191 LEU A C 1
ATOM 1496 O O . LEU A 1 191 ? -24.334 2.821 -1.651 1.00 89.94 191 LEU A O 1
ATOM 1500 N N . ASP A 1 192 ? -25.321 4.140 -3.169 1.00 91.88 192 ASP A N 1
ATOM 1501 C CA . ASP A 1 192 ? -24.168 4.152 -4.080 1.00 91.88 192 ASP A CA 1
ATOM 1502 C C . ASP A 1 192 ? -22.937 4.810 -3.445 1.00 91.88 192 ASP A C 1
ATOM 1504 O O . ASP A 1 192 ? -21.833 4.267 -3.513 1.00 91.88 192 ASP A O 1
ATOM 1508 N N . LYS A 1 193 ? -23.123 5.941 -2.748 1.00 93.06 193 LYS A N 1
ATOM 1509 C CA . LYS A 1 193 ? -22.044 6.626 -2.012 1.00 93.06 193 LYS A CA 1
ATOM 1510 C C . LYS A 1 193 ? -21.502 5.756 -0.881 1.00 93.06 193 LYS A C 1
ATOM 1512 O O . LYS A 1 193 ? -20.295 5.676 -0.677 1.00 93.06 193 LYS A O 1
ATOM 1517 N N . LEU A 1 194 ? -22.403 5.087 -0.171 1.00 93.44 194 LEU A N 1
ATOM 1518 C CA . LEU A 1 194 ? -22.107 4.164 0.917 1.00 93.44 194 LEU A CA 1
ATOM 1519 C C . LEU A 1 194 ? -21.304 2.945 0.432 1.00 93.44 194 LEU A C 1
ATOM 1521 O O . LEU A 1 194 ? -20.291 2.590 1.034 1.00 93.44 194 LEU A O 1
ATOM 1525 N N . ILE A 1 195 ? -21.695 2.339 -0.693 1.00 92.94 195 ILE A N 1
ATOM 1526 C CA . ILE A 1 195 ? -20.956 1.233 -1.317 1.00 92.94 195 ILE A CA 1
ATOM 1527 C C . ILE A 1 195 ? -19.591 1.708 -1.821 1.00 92.94 195 ILE A C 1
ATOM 1529 O O . ILE A 1 195 ? -18.596 1.030 -1.569 1.00 92.94 195 ILE A O 1
ATOM 1533 N N . ALA A 1 196 ? -19.514 2.864 -2.486 1.00 94.12 196 ALA A N 1
ATOM 1534 C CA . ALA A 1 196 ? -18.251 3.415 -2.978 1.00 94.12 196 ALA A CA 1
ATOM 1535 C C . ALA A 1 196 ? -17.268 3.698 -1.827 1.00 94.12 196 ALA A C 1
ATOM 1537 O O . ALA A 1 196 ? -16.125 3.237 -1.866 1.00 94.12 196 ALA A O 1
ATOM 1538 N N . ARG A 1 197 ? -17.734 4.362 -0.759 1.00 94.31 197 ARG A N 1
ATOM 1539 C CA . ARG A 1 197 ? -16.953 4.606 0.465 1.00 94.31 197 ARG A CA 1
ATOM 1540 C C . ARG A 1 197 ? -16.499 3.294 1.105 1.00 94.31 197 ARG A C 1
ATOM 1542 O O . ARG A 1 197 ? -15.324 3.147 1.437 1.00 94.31 197 ARG A O 1
ATOM 1549 N N . GLY A 1 198 ? -17.405 2.324 1.239 1.00 93.25 198 GLY A N 1
ATOM 1550 C CA . GLY A 1 198 ? -17.088 0.996 1.761 1.00 93.25 198 GLY A CA 1
ATOM 1551 C C . GLY A 1 198 ? -16.040 0.266 0.917 1.00 93.25 198 GLY A C 1
ATOM 1552 O O . GLY A 1 198 ? -15.114 -0.326 1.463 1.00 93.25 198 GLY A O 1
ATOM 1553 N N . ALA A 1 199 ? -16.123 0.341 -0.411 1.00 95.00 199 ALA A N 1
ATOM 1554 C CA . ALA A 1 199 ? -15.156 -0.283 -1.311 1.00 95.00 199 ALA A CA 1
ATOM 1555 C C . ALA A 1 199 ? -13.762 0.355 -1.217 1.00 95.00 199 ALA A C 1
ATOM 1557 O O . ALA A 1 199 ? -12.764 -0.374 -1.194 1.00 95.00 199 ALA A O 1
ATOM 1558 N N . LEU A 1 200 ? -13.686 1.686 -1.112 1.00 95.44 200 LEU A N 1
ATOM 1559 C CA . LEU A 1 200 ? -12.427 2.409 -0.911 1.00 95.44 200 LEU A CA 1
ATOM 1560 C C . LEU A 1 200 ? -11.793 2.034 0.432 1.00 95.44 200 LEU A C 1
ATOM 1562 O O . LEU A 1 200 ? -10.684 1.504 0.452 1.00 95.44 200 LEU A O 1
ATOM 1566 N N . ARG A 1 201 ? -12.537 2.155 1.538 1.00 95.12 201 ARG A N 1
ATOM 1567 C CA . ARG A 1 201 ? -12.034 1.811 2.881 1.00 95.12 201 ARG A CA 1
ATOM 1568 C C . ARG A 1 201 ? -11.644 0.337 3.012 1.00 95.12 201 ARG A C 1
ATOM 1570 O O . ARG A 1 201 ? -10.636 0.017 3.637 1.00 95.12 201 ARG A O 1
ATOM 1577 N N . ALA A 1 202 ? -12.410 -0.579 2.413 1.00 94.94 202 ALA A N 1
ATOM 1578 C CA . ALA A 1 202 ? -12.071 -2.002 2.413 1.00 94.94 202 ALA A CA 1
ATOM 1579 C C . ALA A 1 202 ? -10.801 -2.289 1.596 1.00 94.94 202 ALA A C 1
ATOM 1581 O O . ALA A 1 202 ? -10.017 -3.159 1.979 1.00 94.94 202 ALA A O 1
ATOM 1582 N N . THR A 1 203 ? -10.587 -1.563 0.493 1.00 96.62 203 THR A N 1
ATOM 1583 C CA . THR A 1 203 ? -9.342 -1.619 -0.288 1.00 96.62 203 THR A CA 1
ATOM 1584 C C . THR A 1 203 ? -8.162 -1.097 0.512 1.00 96.62 203 THR A C 1
ATOM 1586 O O . THR A 1 203 ? -7.170 -1.815 0.628 1.00 96.62 203 THR A O 1
ATOM 1589 N N . ASP A 1 204 ? -8.284 0.084 1.115 1.00 95.88 204 ASP A N 1
ATOM 1590 C CA . ASP A 1 204 ? -7.235 0.685 1.944 1.00 95.88 204 ASP A CA 1
ATOM 1591 C C . ASP A 1 204 ? -6.843 -0.260 3.089 1.00 95.88 204 ASP A C 1
ATOM 1593 O O . ASP A 1 204 ? -5.674 -0.611 3.246 1.00 95.88 204 ASP A O 1
ATOM 1597 N N . ALA A 1 205 ? -7.829 -0.810 3.808 1.00 95.31 205 ALA A N 1
ATOM 1598 C CA . ALA A 1 205 ? -7.586 -1.789 4.865 1.00 95.31 205 ALA A CA 1
ATOM 1599 C C . ALA A 1 205 ? -6.887 -3.060 4.347 1.00 95.31 205 ALA A C 1
ATOM 1601 O O . ALA A 1 205 ? -6.014 -3.617 5.023 1.00 95.31 205 ALA A O 1
ATOM 1602 N N . ALA A 1 206 ? -7.271 -3.552 3.163 1.00 96.25 206 ALA A N 1
ATOM 1603 C CA . ALA A 1 206 ? -6.640 -4.715 2.545 1.00 96.25 206 ALA A CA 1
ATOM 1604 C C . ALA A 1 206 ? -5.178 -4.425 2.167 1.00 96.25 206 ALA A C 1
ATOM 1606 O O . ALA A 1 206 ? -4.308 -5.265 2.413 1.00 96.25 206 ALA A O 1
ATOM 1607 N N . PHE A 1 207 ? -4.888 -3.237 1.637 1.00 95.50 207 PHE A N 1
ATOM 1608 C CA . PHE A 1 207 ? -3.528 -2.796 1.327 1.00 95.50 207 PHE A CA 1
ATOM 1609 C C . PHE A 1 207 ? -2.684 -2.626 2.585 1.00 95.50 207 PHE A C 1
ATOM 1611 O O . PHE A 1 207 ? -1.585 -3.171 2.644 1.00 95.50 207 PHE A O 1
ATOM 1618 N N . ALA A 1 208 ? -3.210 -1.968 3.615 1.00 95.44 208 ALA A N 1
ATOM 1619 C CA . ALA A 1 208 ? -2.518 -1.817 4.888 1.00 95.44 208 ALA A CA 1
ATOM 1620 C C . ALA A 1 208 ? -2.178 -3.175 5.527 1.00 95.44 208 ALA A C 1
ATOM 1622 O O . ALA A 1 208 ? -1.099 -3.356 6.089 1.00 95.44 208 ALA A O 1
ATOM 1623 N N . ALA A 1 209 ? -3.066 -4.168 5.398 1.00 95.06 209 ALA A N 1
ATOM 1624 C CA . ALA A 1 209 ? -2.779 -5.532 5.836 1.00 95.06 209 ALA A CA 1
ATOM 1625 C C . ALA A 1 209 ? -1.641 -6.177 5.032 1.00 95.06 209 ALA A C 1
ATOM 1627 O O . ALA A 1 209 ? -0.737 -6.747 5.629 1.00 95.06 209 ALA A O 1
ATOM 1628 N N . LEU A 1 210 ? -1.634 -6.032 3.701 1.00 95.81 210 LEU A N 1
ATOM 1629 C CA . LEU A 1 210 ? -0.521 -6.508 2.871 1.00 95.81 210 LEU A CA 1
ATOM 1630 C C . LEU A 1 210 ? 0.802 -5.838 3.268 1.00 95.81 210 LEU A C 1
ATOM 1632 O O . LEU A 1 210 ? 1.817 -6.511 3.390 1.00 95.81 210 LEU A O 1
ATOM 1636 N N . GLN A 1 211 ? 0.800 -4.527 3.503 1.00 94.25 211 GLN A N 1
ATOM 1637 C CA . GLN A 1 211 ? 1.996 -3.810 3.946 1.00 94.25 211 GLN A CA 1
ATOM 1638 C C . GLN A 1 211 ? 2.466 -4.346 5.305 1.00 94.25 211 GLN A C 1
ATOM 1640 O O . GLN A 1 211 ? 3.643 -4.624 5.499 1.00 94.25 211 GLN A O 1
ATOM 1645 N N . ARG A 1 212 ? 1.560 -4.588 6.254 1.00 93.12 212 ARG A N 1
ATOM 1646 C CA . ARG A 1 212 ? 1.931 -5.185 7.545 1.00 93.12 212 ARG A CA 1
ATOM 1647 C C . ARG A 1 212 ? 2.478 -6.598 7.419 1.00 93.12 212 ARG A C 1
ATOM 1649 O O . ARG A 1 212 ? 3.474 -6.894 8.067 1.00 93.12 212 ARG A O 1
ATOM 1656 N N . ASP A 1 213 ? 1.880 -7.439 6.591 1.00 92.62 213 ASP A N 1
ATOM 1657 C CA . ASP A 1 213 ? 2.231 -8.859 6.526 1.00 92.62 213 ASP A CA 1
ATOM 1658 C C . ASP A 1 213 ? 3.492 -9.118 5.676 1.00 92.62 213 ASP A C 1
ATOM 1660 O O . ASP A 1 213 ? 4.207 -10.089 5.921 1.00 92.62 213 ASP A O 1
ATOM 1664 N N . TYR A 1 214 ? 3.811 -8.236 4.717 1.00 92.44 214 TYR A N 1
ATOM 1665 C CA . TYR A 1 214 ? 4.913 -8.418 3.765 1.00 92.44 214 TYR A CA 1
ATOM 1666 C C . TYR A 1 214 ? 5.930 -7.270 3.842 1.00 92.44 214 TYR A C 1
ATOM 1668 O O . TYR A 1 214 ? 5.720 -6.193 3.285 1.00 92.44 214 TYR A O 1
ATOM 1676 N N . ASP A 1 215 ? 7.072 -7.520 4.498 1.00 89.94 215 ASP A N 1
ATOM 1677 C CA . ASP A 1 215 ? 8.130 -6.521 4.745 1.00 89.94 215 ASP A CA 1
ATOM 1678 C C . ASP A 1 215 ? 8.571 -5.760 3.481 1.00 89.94 215 ASP A C 1
ATOM 1680 O O . ASP A 1 215 ? 8.802 -4.554 3.532 1.00 89.94 215 ASP A O 1
ATOM 1684 N N . GLU A 1 216 ? 8.701 -6.464 2.351 1.00 85.88 216 GLU A N 1
ATOM 1685 C CA . GLU A 1 216 ? 9.158 -5.900 1.072 1.00 85.88 216 GLU A CA 1
ATOM 1686 C C . GLU A 1 216 ? 8.148 -4.946 0.420 1.00 85.88 216 GLU A C 1
ATOM 1688 O O . GLU A 1 216 ? 8.509 -4.186 -0.481 1.00 85.88 216 GLU A O 1
ATOM 1693 N N . PHE A 1 217 ? 6.893 -4.986 0.874 1.00 91.94 217 PHE A N 1
ATOM 1694 C CA . PHE A 1 217 ? 5.806 -4.130 0.413 1.00 91.94 217 PHE A CA 1
ATOM 1695 C C . PHE A 1 217 ? 5.511 -2.984 1.394 1.00 91.94 217 PHE A C 1
ATOM 1697 O O . PHE A 1 217 ? 4.633 -2.163 1.134 1.00 91.94 217 PHE A O 1
ATOM 1704 N N . ARG A 1 218 ? 6.237 -2.888 2.518 1.00 91.38 218 ARG A N 1
ATOM 1705 C CA . ARG A 1 218 ? 6.067 -1.780 3.468 1.00 91.38 218 ARG A CA 1
ATOM 1706 C C . ARG A 1 218 ? 6.582 -0.473 2.877 1.00 91.38 218 ARG A C 1
ATOM 1708 O O . ARG A 1 218 ? 7.777 -0.391 2.578 1.00 91.38 218 ARG A O 1
ATOM 1715 N N . PRO A 1 219 ? 5.735 0.564 2.780 1.00 89.88 219 PRO A N 1
ATOM 1716 C CA . PRO A 1 219 ? 6.188 1.869 2.341 1.00 89.88 219 PRO A CA 1
ATOM 1717 C C . PRO A 1 219 ? 7.084 2.513 3.402 1.00 89.88 219 PRO A C 1
ATOM 1719 O O . PRO A 1 219 ? 7.037 2.176 4.589 1.00 89.88 219 PRO A O 1
ATOM 1722 N N . MET A 1 220 ? 7.890 3.467 2.948 1.00 90.00 220 MET A N 1
ATOM 1723 C CA . MET A 1 220 ? 8.517 4.459 3.811 1.00 90.00 220 MET A CA 1
ATOM 1724 C C . MET A 1 220 ? 7.718 5.758 3.726 1.00 90.00 220 MET A C 1
ATOM 1726 O O . MET A 1 220 ? 7.195 6.092 2.663 1.00 90.00 220 MET A O 1
ATOM 1730 N N . SER A 1 221 ? 7.638 6.485 4.832 1.00 92.12 221 SER A N 1
ATOM 1731 C CA . SER A 1 221 ? 6.961 7.781 4.913 1.00 92.12 221 SER A CA 1
ATOM 1732 C C . SER A 1 221 ? 7.910 8.822 5.480 1.00 92.12 221 SER A C 1
ATOM 1734 O O . SER A 1 221 ? 8.760 8.488 6.299 1.00 92.12 221 SER A O 1
ATOM 1736 N N . SER A 1 222 ? 7.780 10.073 5.056 1.00 90.81 222 SER A N 1
ATOM 1737 C CA . SER A 1 222 ? 8.588 11.160 5.605 1.00 90.81 222 SER A CA 1
ATOM 1738 C C . SER A 1 222 ? 8.169 11.492 7.036 1.00 90.81 222 SER A C 1
ATOM 1740 O O . SER A 1 222 ? 6.980 11.491 7.369 1.00 90.81 222 SER A O 1
ATOM 1742 N N . LEU A 1 223 ? 9.166 11.741 7.879 1.00 93.31 223 LEU A N 1
ATOM 1743 C CA . LEU A 1 223 ? 9.017 12.246 9.234 1.00 93.31 223 LEU A CA 1
ATOM 1744 C C . LEU A 1 223 ? 9.240 13.755 9.222 1.00 93.31 223 LEU A C 1
ATOM 1746 O O . LEU A 1 223 ? 10.227 14.233 8.660 1.00 93.31 223 LEU A O 1
ATOM 1750 N N . HIS A 1 224 ? 8.343 14.467 9.888 1.00 92.69 224 HIS A N 1
ATOM 1751 C CA . HIS A 1 224 ? 8.331 15.918 9.951 1.00 92.69 224 HIS A CA 1
ATOM 1752 C C . HIS A 1 224 ? 8.334 16.419 11.394 1.00 92.69 224 HIS A C 1
ATOM 1754 O O . HIS A 1 224 ? 8.013 15.676 12.335 1.00 92.69 224 HIS A O 1
ATOM 1760 N N . GLU A 1 225 ? 8.691 17.686 11.558 1.00 93.31 225 GLU A N 1
ATOM 1761 C CA . GLU A 1 225 ? 8.574 18.432 12.806 1.00 93.31 225 GLU A CA 1
ATOM 1762 C C . GLU A 1 225 ? 7.459 19.484 12.721 1.00 93.31 225 GLU A C 1
ATOM 1764 O O . GLU A 1 225 ? 7.520 20.403 11.914 1.00 93.31 225 GLU A O 1
ATOM 1769 N N . GLU A 1 226 ? 6.467 19.379 13.608 1.00 93.38 226 GLU A N 1
ATOM 1770 C CA . GLU A 1 226 ? 5.368 20.348 13.734 1.00 93.38 226 GLU A CA 1
ATOM 1771 C C . GLU A 1 226 ? 5.179 20.704 15.210 1.00 93.38 226 GLU A C 1
ATOM 1773 O O . GLU A 1 226 ? 5.019 19.814 16.051 1.00 93.38 226 GLU A O 1
ATOM 1778 N N . ASP A 1 227 ? 5.221 21.994 15.551 1.00 90.56 227 ASP A N 1
ATOM 1779 C CA . ASP A 1 227 ? 5.074 22.497 16.928 1.00 90.56 227 ASP A CA 1
ATOM 1780 C C . ASP A 1 227 ? 5.956 21.756 17.964 1.00 90.56 227 ASP A C 1
ATOM 1782 O O . ASP A 1 227 ? 5.533 21.450 19.086 1.00 90.56 227 ASP A O 1
ATOM 1786 N N . GLY A 1 228 ? 7.192 21.413 17.579 1.00 90.81 228 GLY A N 1
ATOM 1787 C CA . GLY A 1 228 ? 8.142 20.676 18.421 1.00 90.81 228 GLY A CA 1
ATOM 1788 C C . GLY A 1 228 ? 7.776 19.204 18.663 1.00 90.81 228 GLY A C 1
ATOM 1789 O O . GLY A 1 228 ? 8.259 18.599 19.629 1.00 90.81 228 GLY A O 1
ATOM 1790 N N . LYS A 1 229 ? 6.917 18.619 17.820 1.00 95.19 229 LYS A N 1
ATOM 1791 C CA . LYS A 1 229 ? 6.520 17.204 17.841 1.00 95.19 229 LYS A CA 1
ATOM 1792 C C . LYS A 1 229 ? 6.970 16.498 16.569 1.00 95.19 229 LYS A C 1
ATOM 1794 O O . LYS A 1 229 ? 7.051 17.096 15.505 1.00 95.19 229 LYS A O 1
ATOM 1799 N N . LEU A 1 230 ? 7.209 15.196 16.693 1.00 96.81 230 LEU A N 1
ATOM 1800 C CA . LEU A 1 230 ? 7.459 14.312 15.560 1.00 96.81 230 LEU A CA 1
ATOM 1801 C C . LEU A 1 230 ? 6.128 13.881 14.945 1.00 96.81 230 LEU A C 1
ATOM 1803 O O . LEU A 1 230 ? 5.286 13.314 15.651 1.00 96.81 230 LEU A O 1
ATOM 1807 N N . VAL A 1 231 ? 5.942 14.124 13.649 1.00 97.00 231 VAL A N 1
ATOM 1808 C CA . VAL A 1 231 ? 4.685 13.824 12.950 1.00 97.00 231 VAL A CA 1
ATOM 1809 C C . VAL A 1 231 ? 4.922 13.187 11.585 1.00 97.00 231 VAL A C 1
ATOM 1811 O O . VAL A 1 231 ? 5.981 13.348 10.986 1.00 97.00 231 VAL A O 1
ATOM 1814 N N . ALA A 1 232 ? 3.927 12.468 11.072 1.00 96.56 232 ALA A N 1
ATOM 1815 C CA . ALA A 1 232 ? 3.920 12.006 9.687 1.00 96.56 232 ALA A CA 1
ATOM 1816 C C . ALA A 1 232 ? 2.504 12.057 9.105 1.00 96.56 232 ALA A C 1
ATOM 1818 O O . ALA A 1 232 ? 1.523 11.762 9.797 1.00 96.56 232 ALA A O 1
ATOM 1819 N N . TYR A 1 233 ? 2.403 12.382 7.816 1.00 95.56 233 TYR A N 1
ATOM 1820 C CA . TYR A 1 233 ? 1.143 12.456 7.066 1.00 95.56 233 TYR A CA 1
ATOM 1821 C C . TYR A 1 233 ? 0.658 11.066 6.626 1.00 95.56 233 TYR A C 1
ATOM 1823 O O . TYR A 1 233 ? 0.417 10.802 5.451 1.00 95.56 233 TYR A O 1
ATOM 1831 N N . ILE A 1 234 ? 0.548 10.168 7.599 1.00 96.06 234 ILE A N 1
ATOM 1832 C CA . ILE A 1 234 ? -0.011 8.821 7.479 1.00 96.06 234 ILE A CA 1
ATOM 1833 C C . ILE A 1 234 ? -1.014 8.604 8.606 1.00 96.06 234 ILE A C 1
ATOM 1835 O O . ILE A 1 234 ? -0.928 9.253 9.652 1.00 96.06 234 ILE A O 1
ATOM 1839 N N . GLY A 1 235 ? -1.953 7.689 8.414 1.00 96.44 235 GLY A N 1
ATOM 1840 C CA . GLY A 1 235 ? -3.056 7.479 9.336 1.00 96.44 235 GLY A CA 1
ATOM 1841 C C . GLY A 1 235 ? -3.698 6.104 9.214 1.00 96.44 235 GLY A C 1
ATOM 1842 O O . GLY A 1 235 ? -3.067 5.108 8.845 1.00 96.44 235 GLY A O 1
ATOM 1843 N N . THR A 1 236 ? -4.977 6.042 9.561 1.00 94.88 236 THR A N 1
ATOM 1844 C CA . THR A 1 236 ? -5.801 4.825 9.518 1.00 94.88 236 THR A CA 1
ATOM 1845 C C . THR A 1 236 ? -5.906 4.220 8.114 1.00 94.88 236 THR A C 1
ATOM 1847 O O . THR A 1 236 ? -6.086 3.005 7.997 1.00 94.88 236 THR A O 1
ATOM 1850 N N . LYS A 1 237 ? -5.763 5.018 7.046 1.00 94.81 237 LYS A N 1
ATOM 1851 C CA . LYS A 1 237 ? -5.727 4.556 5.649 1.00 94.81 237 LYS A CA 1
ATOM 1852 C C . LYS A 1 237 ? -4.507 3.680 5.365 1.00 94.81 237 LYS A C 1
ATOM 1854 O O . LYS A 1 237 ? -4.639 2.604 4.789 1.00 94.81 237 LYS A O 1
ATOM 1859 N N . GLU A 1 238 ? -3.338 4.088 5.852 1.00 95.12 238 GLU A N 1
ATOM 1860 C CA . GLU A 1 238 ? -2.099 3.295 5.831 1.00 95.12 238 GLU A CA 1
ATOM 1861 C C . GLU A 1 238 ? -2.085 2.233 6.952 1.00 95.12 238 GLU A C 1
ATOM 1863 O O . GLU A 1 238 ? -1.112 1.505 7.151 1.00 95.12 238 GLU A O 1
ATOM 1868 N N . GLY A 1 239 ? -3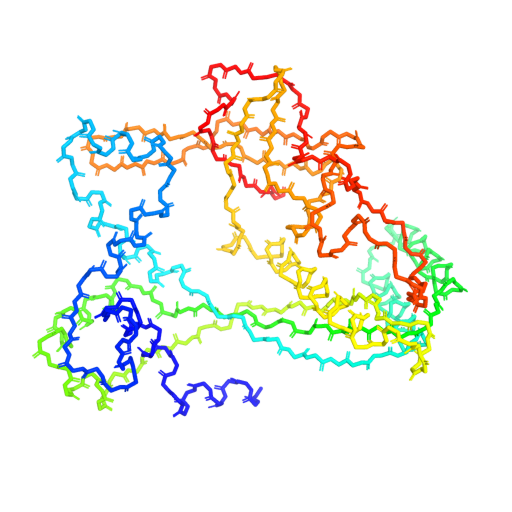.191 2.126 7.695 1.00 93.25 239 GLY A N 1
ATOM 1869 C CA . GLY A 1 239 ? -3.412 1.183 8.779 1.00 93.25 239 GLY A CA 1
ATOM 1870 C C . GLY A 1 239 ? -2.571 1.446 10.011 1.00 93.25 239 GLY A C 1
ATOM 1871 O O . GLY A 1 239 ? -2.303 0.485 10.733 1.00 93.25 239 GLY A O 1
ATOM 1872 N N . VAL A 1 240 ? -2.143 2.687 10.248 1.00 95.50 240 VAL A N 1
ATOM 1873 C CA . VAL A 1 240 ? -1.435 3.102 11.465 1.00 95.50 240 VAL A CA 1
ATOM 1874 C C . VAL A 1 240 ? -2.352 2.957 12.680 1.00 95.50 240 VAL A C 1
ATOM 1876 O O . VAL A 1 240 ? -3.538 3.278 12.621 1.00 95.50 240 VAL A O 1
ATOM 1879 N N . LYS A 1 241 ? -1.796 2.467 13.787 1.00 94.00 241 LYS A N 1
ATOM 1880 C CA . LYS A 1 241 ? -2.487 2.219 15.052 1.00 94.00 241 LYS A CA 1
ATOM 1881 C C . LYS A 1 241 ? -1.743 2.854 16.212 1.00 94.00 241 LYS A C 1
ATOM 1883 O O . LYS A 1 241 ? -0.517 2.991 16.210 1.00 94.00 241 LYS A O 1
ATOM 1888 N N . ALA A 1 242 ? -2.493 3.189 17.257 1.00 93.94 242 ALA A N 1
ATOM 1889 C CA . ALA A 1 242 ? -1.910 3.718 18.478 1.00 93.94 242 ALA A CA 1
ATOM 1890 C C . ALA A 1 242 ? -0.912 2.712 19.075 1.00 93.94 242 ALA A C 1
ATOM 1892 O O . ALA A 1 242 ? -1.225 1.542 19.291 1.00 93.94 242 ALA A O 1
ATOM 1893 N N . GLY A 1 243 ? 0.294 3.186 19.376 1.00 94.62 243 GLY A N 1
ATOM 1894 C CA . GLY A 1 243 ? 1.360 2.370 19.940 1.00 94.62 243 GLY A CA 1
ATOM 1895 C C . GLY A 1 243 ? 2.170 1.535 18.949 1.00 94.62 243 GLY A C 1
ATOM 1896 O O . GLY A 1 243 ? 3.109 0.876 19.408 1.00 94.62 243 GLY A O 1
ATOM 1897 N N . ASP A 1 244 ? 1.880 1.592 17.644 1.00 96.19 244 ASP A N 1
ATOM 1898 C CA . ASP A 1 244 ? 2.787 1.060 16.623 1.00 96.19 244 ASP A CA 1
ATOM 1899 C C . ASP A 1 244 ? 4.187 1.656 16.771 1.00 96.19 244 ASP A C 1
ATOM 1901 O O . ASP A 1 244 ? 4.357 2.813 17.165 1.00 96.19 244 ASP A O 1
ATOM 1905 N N . LYS A 1 245 ? 5.199 0.867 16.410 1.00 97.19 245 LYS A N 1
ATOM 1906 C CA . LYS A 1 245 ? 6.590 1.312 16.358 1.00 97.19 245 LYS A CA 1
ATOM 1907 C C . LYS A 1 245 ? 7.031 1.479 14.915 1.00 97.19 245 LYS A C 1
ATOM 1909 O O . LYS A 1 245 ? 6.717 0.644 14.074 1.00 97.19 245 LYS A O 1
ATOM 1914 N N . PHE A 1 246 ? 7.800 2.524 14.657 1.00 97.19 246 PHE A N 1
ATOM 1915 C CA . PHE A 1 246 ? 8.383 2.808 13.355 1.00 97.19 246 PHE A CA 1
ATOM 1916 C C . PHE A 1 246 ? 9.890 2.945 13.491 1.00 97.19 246 PHE A C 1
ATOM 1918 O O . PHE A 1 246 ? 10.380 3.686 14.341 1.00 97.19 246 PHE A O 1
ATOM 1925 N N . ASP A 1 247 ? 10.622 2.234 12.647 1.00 96.44 247 ASP A N 1
ATOM 1926 C CA . ASP A 1 247 ? 12.052 2.433 12.483 1.00 96.44 247 ASP A CA 1
ATOM 1927 C C . ASP A 1 247 ? 12.301 3.738 11.733 1.00 96.44 247 ASP A C 1
ATOM 1929 O O . ASP A 1 247 ? 11.658 3.998 10.718 1.00 96.44 247 ASP A O 1
ATOM 1933 N N . VAL A 1 248 ? 13.234 4.540 12.244 1.00 95.31 248 VAL A N 1
ATOM 1934 C CA . VAL A 1 248 ? 13.636 5.825 11.669 1.00 95.31 248 VAL A CA 1
ATOM 1935 C C . VAL A 1 248 ? 14.919 5.628 10.880 1.00 95.31 248 VAL A C 1
ATOM 1937 O O . VAL A 1 248 ? 15.890 5.072 11.400 1.00 95.31 248 VAL A O 1
ATOM 1940 N N . PHE A 1 249 ? 14.931 6.119 9.650 1.00 92.44 249 PHE A N 1
ATOM 1941 C CA . PHE A 1 249 ? 16.037 6.062 8.713 1.00 92.44 249 PHE A CA 1
ATOM 1942 C C . PHE A 1 249 ? 16.492 7.474 8.369 1.00 92.44 249 PHE A C 1
ATOM 1944 O O . PHE A 1 249 ? 15.680 8.329 8.025 1.00 92.44 249 PHE A O 1
ATOM 1951 N N . MET A 1 250 ? 17.799 7.702 8.423 1.00 87.12 250 MET A N 1
ATOM 1952 C CA . MET A 1 250 ? 18.407 8.963 8.018 1.00 87.12 250 MET A CA 1
ATOM 1953 C C . MET A 1 250 ? 19.215 8.744 6.745 1.00 87.12 250 MET A C 1
ATOM 1955 O O . MET A 1 250 ? 19.953 7.758 6.633 1.00 87.12 250 MET A O 1
ATOM 1959 N N . CYS A 1 251 ? 19.074 9.673 5.805 1.00 79.94 251 CYS A N 1
ATOM 1960 C CA . CYS A 1 251 ? 19.875 9.709 4.595 1.00 79.94 251 CYS A CA 1
ATOM 1961 C C . CYS A 1 251 ? 21.344 9.936 4.974 1.00 79.94 251 CYS A C 1
ATOM 1963 O O . CYS A 1 251 ? 21.691 10.933 5.609 1.00 79.94 251 CYS A O 1
ATOM 1965 N N . GLN A 1 252 ? 22.211 9.004 4.594 1.00 76.69 252 GLN A N 1
ATOM 1966 C CA . GLN A 1 252 ? 23.655 9.136 4.703 1.00 76.69 252 GLN A CA 1
ATOM 1967 C C . GLN A 1 252 ? 24.255 9.293 3.313 1.00 76.69 252 GLN A C 1
ATOM 1969 O O . GLN A 1 252 ? 23.950 8.541 2.386 1.00 76.69 252 GLN A O 1
ATOM 1974 N N . LYS A 1 253 ? 25.135 10.285 3.196 1.00 67.94 253 LYS A N 1
ATOM 1975 C CA . LYS A 1 253 ? 25.926 10.533 1.999 1.00 67.94 253 LYS A CA 1
ATOM 1976 C C . LYS A 1 253 ? 27.124 9.587 1.983 1.00 67.94 253 LYS A C 1
ATOM 1978 O O . LYS A 1 253 ? 27.907 9.570 2.931 1.00 67.94 253 LYS A O 1
ATOM 1983 N N . THR A 1 254 ? 27.280 8.848 0.893 1.00 61.00 254 THR A N 1
ATOM 1984 C CA . THR A 1 254 ? 28.572 8.282 0.487 1.00 61.00 254 THR A CA 1
ATOM 1985 C C . THR A 1 254 ? 28.996 8.926 -0.831 1.00 61.00 254 THR A C 1
ATOM 1987 O O . THR A 1 254 ? 28.171 9.539 -1.508 1.00 61.00 254 THR A O 1
ATOM 1990 N N . ASP A 1 255 ? 30.264 8.793 -1.218 1.00 55.53 255 ASP A N 1
ATOM 1991 C CA . ASP A 1 255 ? 30.787 9.407 -2.450 1.00 55.53 255 ASP A CA 1
ATOM 1992 C C . ASP A 1 255 ? 30.122 8.874 -3.736 1.00 55.53 255 ASP A C 1
ATOM 1994 O O . ASP A 1 255 ? 30.249 9.489 -4.793 1.00 55.53 255 ASP A O 1
ATOM 1998 N N . LYS A 1 256 ? 29.407 7.738 -3.669 1.00 57.31 256 LYS A N 1
ATOM 1999 C CA . LYS A 1 256 ? 28.833 7.054 -4.841 1.00 57.31 256 LYS A CA 1
ATOM 2000 C C . LYS A 1 256 ? 27.333 6.762 -4.745 1.00 57.31 256 LYS A C 1
ATOM 2002 O O . LYS A 1 256 ? 26.704 6.588 -5.783 1.00 57.31 256 LYS A O 1
ATOM 2007 N N . GLU A 1 257 ? 26.749 6.727 -3.544 1.00 63.69 257 GLU A N 1
ATOM 2008 C CA . GLU A 1 257 ? 25.341 6.363 -3.337 1.00 63.69 257 GLU A CA 1
ATOM 2009 C C . GLU A 1 257 ? 24.687 7.087 -2.146 1.00 63.69 257 GLU A C 1
ATOM 2011 O O . GLU A 1 257 ? 25.342 7.488 -1.177 1.00 63.69 257 GLU A O 1
ATOM 2016 N N . ILE A 1 258 ? 23.358 7.195 -2.205 1.00 70.00 258 ILE A N 1
ATOM 2017 C CA . ILE A 1 258 ? 22.506 7.577 -1.076 1.00 70.00 258 ILE A CA 1
ATOM 2018 C C . ILE A 1 258 ? 22.085 6.304 -0.339 1.00 70.00 258 ILE A C 1
ATOM 2020 O O . ILE A 1 258 ? 21.425 5.439 -0.924 1.00 70.00 258 ILE A O 1
ATOM 2024 N N . GLU A 1 259 ? 22.417 6.208 0.949 1.00 76.38 259 GLU A N 1
ATOM 2025 C CA . GLU A 1 259 ? 22.024 5.082 1.799 1.00 76.38 259 GLU A CA 1
ATOM 2026 C C . GLU A 1 259 ? 21.116 5.551 2.941 1.00 76.38 259 GLU A C 1
ATOM 2028 O O . GLU A 1 259 ? 21.415 6.514 3.644 1.00 76.38 259 GLU A O 1
ATOM 2033 N N . TRP A 1 260 ? 20.009 4.846 3.164 1.00 82.75 260 TRP A N 1
ATOM 2034 C CA . TRP A 1 260 ? 19.105 5.098 4.284 1.00 82.75 260 TRP A CA 1
ATOM 2035 C C . TRP A 1 260 ? 19.460 4.178 5.446 1.00 82.75 260 TRP A C 1
ATOM 2037 O O . TRP A 1 260 ? 19.112 2.995 5.439 1.00 82.75 260 TRP A O 1
ATOM 2047 N N . LYS A 1 261 ? 20.144 4.710 6.464 1.00 88.38 261 LYS A N 1
ATOM 2048 C CA . LYS A 1 261 ? 20.531 3.918 7.640 1.00 88.38 261 LYS A CA 1
ATOM 2049 C C . LYS A 1 261 ? 19.551 4.104 8.777 1.00 88.38 261 LYS A C 1
ATOM 2051 O O . LYS A 1 261 ? 19.168 5.226 9.095 1.00 88.38 261 LYS A O 1
ATOM 2056 N N . LYS A 1 262 ? 19.199 2.998 9.434 1.00 93.00 262 LYS A N 1
ATOM 2057 C CA . LYS A 1 262 ? 18.388 3.028 10.651 1.00 93.00 262 LYS A CA 1
ATOM 2058 C C . LYS A 1 262 ? 19.148 3.763 11.758 1.00 93.00 262 LYS A C 1
ATOM 2060 O O . LYS A 1 262 ? 20.255 3.369 12.118 1.00 93.00 262 LYS A O 1
ATOM 2065 N N . VAL A 1 263 ? 18.536 4.805 12.309 1.00 93.00 263 VAL A N 1
ATOM 2066 C CA . VAL A 1 263 ? 19.102 5.658 13.370 1.00 93.00 263 VAL A CA 1
ATOM 2067 C C . VAL A 1 263 ? 18.326 5.580 14.683 1.00 93.00 263 VAL A C 1
ATOM 2069 O O . VAL A 1 263 ? 18.828 6.018 15.716 1.00 93.00 263 VAL A O 1
ATOM 2072 N N . GLY A 1 264 ? 17.127 4.994 14.672 1.00 93.94 264 GLY A N 1
ATOM 2073 C CA . GLY A 1 264 ? 16.317 4.831 15.872 1.00 93.94 264 GLY A CA 1
ATOM 2074 C C . GLY A 1 264 ? 14.975 4.162 15.601 1.00 93.94 264 GLY A C 1
ATOM 2075 O O . GLY A 1 264 ? 14.733 3.632 14.516 1.00 93.94 264 GLY A O 1
ATOM 2076 N N . THR A 1 265 ? 14.107 4.208 16.607 1.00 96.00 265 THR A N 1
ATOM 2077 C CA . THR A 1 265 ? 12.717 3.755 16.536 1.00 96.00 265 THR A CA 1
ATOM 2078 C C . THR A 1 265 ? 11.851 4.744 17.314 1.00 96.00 265 THR A C 1
ATOM 2080 O O . THR A 1 265 ? 12.203 5.120 18.432 1.00 96.00 265 THR A O 1
ATOM 2083 N N . ILE A 1 266 ? 10.723 5.144 16.737 1.00 96.75 266 ILE A N 1
ATOM 2084 C CA . ILE A 1 266 ? 9.704 6.000 17.358 1.00 96.75 266 ILE A CA 1
ATOM 2085 C C . ILE A 1 266 ? 8.408 5.215 17.542 1.00 96.75 266 ILE A C 1
ATOM 2087 O O . ILE A 1 266 ? 8.219 4.154 16.942 1.00 96.75 266 ILE A O 1
ATOM 2091 N N . LYS A 1 267 ? 7.517 5.711 18.397 1.00 97.62 267 LYS A N 1
ATOM 2092 C CA . LYS A 1 267 ? 6.250 5.051 18.718 1.00 97.62 267 LYS A CA 1
ATOM 2093 C C . LYS A 1 267 ? 5.091 6.005 18.485 1.00 97.62 267 LYS A C 1
ATOM 2095 O O . LYS A 1 267 ? 5.197 7.169 18.839 1.00 97.62 267 LYS A O 1
ATOM 2100 N N . VAL A 1 268 ? 3.990 5.525 17.920 1.00 97.50 268 VAL A N 1
ATOM 2101 C CA . VAL A 1 268 ? 2.774 6.325 17.734 1.00 97.50 268 VAL A CA 1
ATOM 2102 C C . VAL A 1 268 ? 2.163 6.667 19.094 1.00 97.50 268 VAL A C 1
ATOM 2104 O O . VAL A 1 268 ? 1.875 5.764 19.892 1.00 97.50 268 VAL A O 1
ATOM 2107 N N . ALA A 1 269 ? 1.944 7.959 19.339 1.00 95.88 269 ALA A N 1
ATOM 2108 C CA . ALA A 1 269 ? 1.379 8.457 20.586 1.00 95.88 269 ALA A CA 1
ATOM 2109 C C . ALA A 1 269 ? -0.092 8.028 20.751 1.00 95.88 269 ALA A C 1
ATOM 2111 O O . ALA A 1 269 ? -0.828 7.804 19.784 1.00 95.88 269 ALA A O 1
ATOM 2112 N N . LYS A 1 270 ? -0.547 7.901 22.002 1.00 92.25 270 LYS A N 1
ATOM 2113 C CA . LYS A 1 270 ? -1.947 7.546 22.293 1.00 92.25 270 LYS A CA 1
ATOM 2114 C C . LYS A 1 270 ? -2.893 8.655 21.833 1.00 92.25 270 LYS A C 1
ATOM 2116 O O . LYS A 1 270 ? -2.629 9.818 22.099 1.00 92.25 270 LYS A O 1
ATOM 2121 N N . ASN A 1 271 ? -4.028 8.268 21.245 1.00 89.69 271 ASN A N 1
ATOM 2122 C CA . ASN A 1 271 ? -5.080 9.174 20.756 1.00 89.69 271 ASN A CA 1
ATOM 2123 C C . ASN A 1 271 ? -4.603 10.196 19.707 1.00 89.69 271 ASN A C 1
ATOM 2125 O O . ASN A 1 271 ? -5.245 11.225 19.523 1.00 89.69 271 ASN A O 1
ATOM 2129 N N . SER A 1 272 ? -3.504 9.897 19.008 1.00 94.88 272 SER A N 1
ATOM 2130 C CA . SER A 1 272 ? -2.876 10.815 18.053 1.00 94.88 272 SER A CA 1
ATOM 2131 C C . SER A 1 272 ? -2.738 10.231 16.648 1.00 94.88 272 SER A C 1
ATOM 2133 O O . SER A 1 272 ? -1.845 10.628 15.906 1.00 94.88 272 SER A O 1
ATOM 2135 N N . VAL A 1 273 ? -3.575 9.251 16.302 1.00 97.06 273 VAL A N 1
ATOM 2136 C CA . VAL A 1 273 ? -3.627 8.674 14.953 1.00 97.06 273 VAL A CA 1
ATOM 2137 C C . VAL A 1 273 ? -4.583 9.503 14.115 1.00 97.06 273 VAL A C 1
ATOM 2139 O O . VAL A 1 273 ? -5.731 9.702 14.511 1.00 97.06 273 VAL A O 1
ATOM 2142 N N . TRP A 1 274 ? -4.129 9.961 12.957 1.00 97.44 274 TRP A N 1
ATOM 2143 C CA . TRP A 1 274 ? -4.985 10.659 12.009 1.00 97.44 274 TRP A CA 1
ATOM 2144 C C . TRP A 1 274 ? -5.945 9.687 11.321 1.00 97.44 274 TRP A C 1
ATOM 2146 O O . TRP A 1 274 ? -5.510 8.666 10.787 1.00 97.44 274 TRP A O 1
ATOM 2156 N N . ASP A 1 275 ? -7.244 9.995 11.331 1.00 95.94 275 ASP A N 1
ATOM 2157 C CA . ASP A 1 275 ? -8.207 9.289 10.486 1.00 95.94 275 ASP A CA 1
ATOM 2158 C C . ASP A 1 275 ? -8.302 9.968 9.114 1.00 95.94 275 ASP A C 1
ATOM 2160 O O . ASP A 1 275 ? -9.025 10.946 8.928 1.00 95.94 275 ASP A O 1
ATOM 2164 N N . ASN A 1 276 ? -7.518 9.458 8.164 1.00 96.06 276 ASN A N 1
ATOM 2165 C CA . ASN A 1 276 ? -7.402 9.968 6.796 1.00 96.06 276 ASN A CA 1
ATOM 2166 C C . ASN A 1 276 ? -8.151 9.110 5.768 1.00 96.06 276 ASN A C 1
ATOM 2168 O O . ASN A 1 276 ? -7.874 9.180 4.568 1.00 96.06 276 ASN A O 1
ATOM 2172 N N . GLN A 1 277 ? -9.075 8.266 6.226 1.00 94.19 277 GLN A N 1
ATOM 2173 C CA . GLN A 1 277 ? -9.921 7.482 5.336 1.00 94.19 277 GLN A CA 1
ATOM 2174 C C . GLN A 1 277 ? -10.928 8.363 4.592 1.00 94.19 277 GLN A C 1
ATOM 2176 O O . GLN A 1 277 ? -11.379 9.399 5.083 1.00 94.19 277 GLN A O 1
ATOM 2181 N N . GLU A 1 278 ? -11.345 7.900 3.413 1.00 91.69 278 GLU A N 1
ATOM 2182 C CA . GLU A 1 278 ? -12.374 8.570 2.615 1.00 91.69 278 GLU A CA 1
ATOM 2183 C C . GLU A 1 278 ? -13.636 8.829 3.451 1.00 91.69 278 GLU A C 1
ATOM 2185 O O . GLU A 1 278 ? -14.184 7.902 4.058 1.00 91.69 278 GLU A O 1
ATOM 2190 N N . GLY A 1 279 ? -14.095 10.082 3.498 1.00 89.44 279 GLY A N 1
ATOM 2191 C CA . GLY A 1 279 ? -15.276 10.492 4.261 1.00 89.44 279 GLY A CA 1
ATOM 2192 C C . GLY A 1 279 ? -15.150 10.353 5.785 1.00 89.44 279 GLY A C 1
ATOM 2193 O O . GLY A 1 279 ? -16.168 10.167 6.447 1.00 89.44 279 GLY A O 1
ATOM 2194 N N . ALA A 1 280 ? -13.940 10.362 6.361 1.00 89.88 280 ALA A N 1
ATOM 2195 C CA . ALA A 1 280 ? -13.740 10.265 7.817 1.00 89.88 280 ALA A CA 1
ATOM 2196 C C . ALA A 1 280 ? -14.438 11.398 8.604 1.00 89.88 280 ALA A C 1
ATOM 2198 O O . ALA A 1 280 ? -14.988 11.158 9.674 1.00 89.88 280 ALA A O 1
ATOM 2199 N N . ASN A 1 281 ? -14.500 12.603 8.024 1.00 88.38 281 ASN A N 1
ATOM 2200 C CA . ASN A 1 281 ? -15.193 13.775 8.581 1.00 88.38 281 ASN A CA 1
ATOM 2201 C C . ASN A 1 281 ? -16.669 13.893 8.155 1.00 88.38 281 ASN A C 1
ATOM 2203 O O . ASN A 1 281 ? -17.324 14.893 8.443 1.00 88.38 281 ASN A O 1
ATOM 2207 N N . GLU A 1 282 ? -17.210 12.898 7.451 1.00 88.19 282 GLU A N 1
ATOM 2208 C CA . GLU A 1 282 ? -18.555 12.956 6.884 1.00 88.19 282 GLU A CA 1
ATOM 2209 C C . GLU A 1 282 ? -19.441 11.855 7.455 1.00 88.19 282 GLU A C 1
ATOM 2211 O O . GLU A 1 282 ? -19.155 10.666 7.305 1.00 88.19 282 GLU A O 1
ATOM 2216 N N . THR A 1 283 ? -20.588 12.236 8.011 1.00 84.88 283 THR A N 1
ATOM 2217 C CA . THR A 1 283 ? -21.619 11.267 8.397 1.00 84.88 283 THR A CA 1
ATOM 2218 C C . THR A 1 283 ? -22.588 11.062 7.239 1.00 84.88 283 THR A C 1
ATOM 2220 O O . THR A 1 283 ? -23.204 12.021 6.775 1.00 84.88 283 THR A O 1
ATOM 2223 N N . LEU A 1 284 ? -22.745 9.819 6.781 1.00 85.44 284 LEU A N 1
ATOM 2224 C CA . LEU A 1 284 ? -23.807 9.452 5.846 1.00 85.44 284 LEU A CA 1
ATOM 2225 C C . LEU A 1 284 ? -24.931 8.723 6.581 1.00 85.44 284 LEU A C 1
ATOM 2227 O O . LEU A 1 284 ? -24.702 7.772 7.328 1.00 85.44 284 LEU A O 1
ATOM 2231 N N . GLU A 1 285 ? -26.171 9.143 6.341 1.00 88.00 285 GLU A N 1
ATOM 2232 C CA . GLU A 1 285 ? -27.327 8.424 6.865 1.00 88.00 285 GLU A CA 1
ATOM 2233 C C . GLU A 1 285 ? -27.416 7.025 6.239 1.00 88.00 285 GLU A C 1
ATOM 2235 O O . GLU A 1 285 ? -27.268 6.846 5.023 1.00 88.00 285 GLU A O 1
ATOM 2240 N N . GLY A 1 286 ? -27.680 6.030 7.085 1.00 87.25 286 GLY A N 1
ATOM 2241 C CA . GLY A 1 286 ? -27.795 4.639 6.673 1.00 87.25 286 GLY A CA 1
ATOM 2242 C C . GLY A 1 286 ? -26.457 3.917 6.537 1.00 87.25 286 GLY A C 1
ATOM 2243 O O . GLY A 1 286 ? -26.413 2.921 5.822 1.00 87.25 286 GLY A O 1
ATOM 2244 N N . GLU A 1 287 ? -25.387 4.373 7.194 1.00 86.56 287 GLU A N 1
ATOM 2245 C CA . GLU A 1 287 ? -24.144 3.603 7.344 1.00 86.56 287 GLU A CA 1
ATOM 2246 C C . GLU A 1 287 ? -24.372 2.265 8.068 1.00 86.56 287 GLU A C 1
ATOM 2248 O O . GLU A 1 287 ? -25.233 2.134 8.938 1.00 86.56 287 GLU A O 1
ATOM 2253 N N . ALA A 1 288 ? -23.593 1.248 7.693 1.00 87.31 288 ALA A N 1
ATOM 2254 C CA . ALA A 1 288 ? -23.597 -0.031 8.394 1.00 87.31 288 ALA A CA 1
ATOM 2255 C C . ALA A 1 288 ? -23.006 0.117 9.807 1.00 87.31 288 ALA A C 1
ATOM 2257 O O . ALA A 1 288 ? -22.032 0.838 10.014 1.00 87.31 288 ALA A O 1
ATOM 2258 N N . GLU A 1 289 ? -23.548 -0.629 10.767 1.00 88.44 289 GLU A N 1
ATOM 2259 C CA . GLU A 1 289 ? -22.982 -0.717 12.114 1.00 88.44 289 GLU A CA 1
ATOM 2260 C C . GLU A 1 289 ? -21.980 -1.874 12.126 1.00 88.44 289 GLU A C 1
ATOM 2262 O O . GLU A 1 289 ? -22.355 -3.019 11.878 1.00 88.44 289 GLU A O 1
ATOM 2267 N N . ASP A 1 290 ? -20.699 -1.613 12.376 1.00 78.88 290 ASP A N 1
ATOM 2268 C CA . ASP A 1 290 ? -19.659 -2.647 12.327 1.00 78.88 290 ASP A CA 1
ATOM 2269 C C . ASP A 1 290 ? -19.265 -3.212 13.698 1.00 78.88 290 ASP A C 1
ATOM 2271 O O . ASP A 1 290 ? -18.568 -4.225 13.736 1.00 78.88 290 ASP A O 1
ATOM 2275 N N . GLY A 1 291 ? -19.750 -2.608 14.791 1.00 70.50 291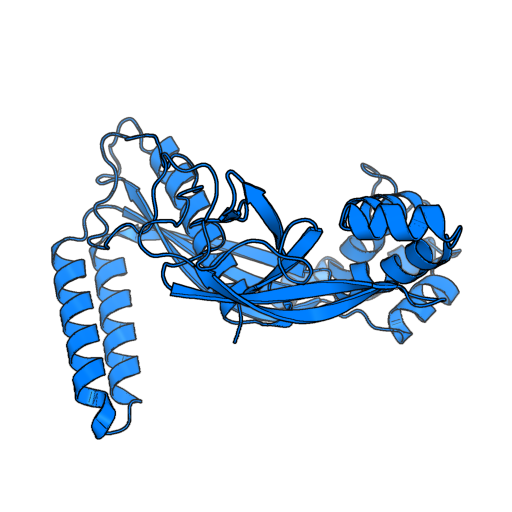 GLY A N 1
ATOM 2276 C CA . GLY A 1 291 ? -19.514 -3.032 16.174 1.00 70.50 291 GLY A CA 1
ATOM 2277 C C . GLY A 1 291 ? -18.059 -2.907 16.644 1.00 70.50 291 GLY A C 1
ATOM 2278 O O . GLY A 1 291 ? -17.769 -3.242 17.797 1.00 70.50 291 GLY A O 1
ATOM 2279 N N . GLU A 1 292 ? -17.159 -2.438 15.778 1.00 71.56 292 GLU A N 1
ATOM 2280 C CA . GLU A 1 292 ? -15.734 -2.278 16.048 1.00 71.56 292 GLU A CA 1
ATOM 2281 C C . GLU A 1 292 ? -15.470 -0.866 16.593 1.00 71.56 292 GLU A C 1
ATOM 2283 O O . GLU A 1 292 ? -16.176 0.098 16.295 1.00 71.56 292 GLU A O 1
ATOM 2288 N N . LYS A 1 293 ? -14.460 -0.726 17.459 1.00 68.50 293 LYS A N 1
ATOM 2289 C CA . LYS A 1 293 ? -14.040 0.606 17.901 1.00 68.50 293 LYS A CA 1
ATOM 2290 C C . LYS A 1 293 ? -13.294 1.265 16.750 1.00 68.50 293 LYS A C 1
ATOM 2292 O O . LYS A 1 293 ? -12.246 0.763 16.353 1.00 68.50 293 LYS A O 1
ATOM 2297 N N . LYS A 1 294 ? -13.812 2.390 16.258 1.00 71.56 294 LYS A N 1
ATOM 2298 C CA . LYS A 1 294 ? -13.069 3.244 15.332 1.00 71.56 294 LYS A CA 1
ATOM 2299 C C . LYS A 1 294 ? -11.817 3.758 16.045 1.00 71.56 294 LYS A C 1
ATOM 2301 O O . LYS A 1 294 ? -11.901 4.31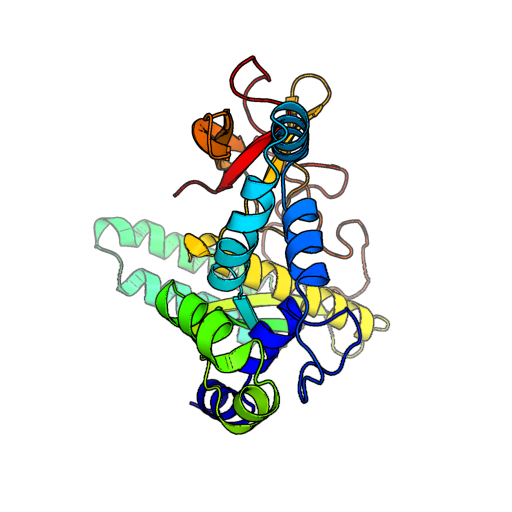0 17.143 1.00 71.56 294 LYS A O 1
ATOM 2306 N N . GLU A 1 295 ? -10.664 3.502 15.443 1.00 74.31 295 GLU A N 1
ATOM 2307 C CA . GLU A 1 295 ? -9.393 4.106 15.828 1.00 74.31 295 GLU A CA 1
ATOM 2308 C C . GLU A 1 295 ? -9.166 5.342 14.953 1.00 74.31 295 GLU A C 1
ATOM 2310 O O . GLU A 1 295 ? -9.575 5.354 13.797 1.00 74.31 295 GLU A O 1
ATOM 2315 N N . GLY A 1 296 ? -8.500 6.358 15.499 1.00 88.44 296 GLY A N 1
ATOM 2316 C CA . GLY A 1 296 ? -8.159 7.581 14.774 1.00 88.44 296 GLY A CA 1
ATOM 2317 C C . GLY A 1 296 ? -9.073 8.771 15.071 1.00 88.44 296 GLY A C 1
ATOM 2318 O O . GLY A 1 296 ? -10.158 8.631 15.632 1.00 88.44 296 GLY A O 1
ATOM 2319 N N . ASN A 1 297 ? -8.581 9.960 14.735 1.00 93.50 297 ASN A N 1
ATOM 2320 C CA . ASN A 1 297 ? -9.307 11.219 14.834 1.00 93.50 297 ASN A CA 1
ATOM 2321 C C . ASN A 1 297 ? -9.201 11.966 13.497 1.00 93.50 297 ASN A C 1
ATOM 2323 O O . ASN A 1 297 ? -8.099 12.268 13.032 1.00 93.50 297 ASN A O 1
ATOM 2327 N N . ALA A 1 298 ? -10.351 12.256 12.894 1.00 93.56 298 ALA A N 1
ATOM 2328 C CA . ALA A 1 298 ? -10.462 12.893 11.589 1.00 93.56 298 ALA A CA 1
ATOM 2329 C C . ALA A 1 298 ? -10.237 14.423 11.632 1.00 93.56 298 ALA A C 1
ATOM 2331 O O . ALA A 1 298 ? -9.986 15.040 10.596 1.00 93.56 298 ALA A O 1
ATOM 2332 N N . GLU A 1 299 ? -10.246 15.026 12.828 1.00 93.62 299 GLU A N 1
ATOM 2333 C CA . GLU A 1 299 ? -9.877 16.433 13.054 1.00 93.62 299 GLU A CA 1
ATOM 2334 C C . GLU A 1 299 ? -8.358 16.659 13.021 1.00 93.62 299 GLU A C 1
ATOM 2336 O O . GLU A 1 299 ? -7.891 17.786 12.837 1.00 93.62 299 GLU A O 1
ATOM 2341 N N . LEU A 1 300 ? -7.566 15.596 13.212 1.00 95.00 300 LEU A N 1
ATOM 2342 C CA . LEU A 1 300 ? -6.117 15.672 13.058 1.00 95.00 300 LEU A CA 1
ATOM 2343 C C . LEU A 1 300 ? -5.747 15.866 11.583 1.00 95.00 300 LEU A C 1
ATOM 2345 O O . LEU A 1 300 ? -6.526 15.583 10.678 1.00 95.00 300 LEU A O 1
ATOM 2349 N N . LYS A 1 301 ? -4.522 16.337 11.346 1.00 95.50 301 LYS A N 1
ATOM 2350 C CA . LYS A 1 301 ? -3.946 16.497 9.998 1.00 95.50 301 LYS A CA 1
ATOM 2351 C C . LYS A 1 301 ? -2.766 15.558 9.735 1.00 95.50 301 LYS A C 1
ATOM 2353 O O . LYS A 1 301 ? -2.275 15.485 8.617 1.00 95.50 301 LYS A O 1
ATOM 2358 N N . TYR A 1 302 ? -2.289 14.888 10.780 1.00 96.69 302 TYR A N 1
ATOM 2359 C CA . TYR A 1 302 ? -1.125 14.010 10.777 1.00 96.69 302 TYR A CA 1
ATOM 2360 C C . TYR A 1 302 ? -1.150 13.107 12.013 1.00 96.69 302 TYR A C 1
ATOM 2362 O O . TYR A 1 302 ? -1.797 13.421 13.019 1.00 96.69 302 TYR A O 1
ATOM 2370 N N . THR A 1 303 ? -0.424 11.993 11.949 1.00 97.81 303 THR A N 1
ATOM 2371 C CA . THR A 1 303 ? -0.185 11.141 13.117 1.00 97.81 303 THR A CA 1
ATOM 2372 C C . THR A 1 303 ? 1.001 11.669 13.917 1.00 97.81 303 THR A C 1
ATOM 2374 O O . THR A 1 303 ? 2.034 12.003 13.340 1.00 97.81 303 THR A O 1
ATOM 2377 N N . ILE A 1 304 ? 0.865 11.716 15.245 1.00 97.50 304 ILE A N 1
ATOM 2378 C CA . ILE A 1 304 ? 1.913 12.192 16.163 1.00 97.50 304 ILE A CA 1
ATOM 2379 C C . ILE A 1 304 ? 2.626 11.005 16.814 1.00 97.50 304 ILE A C 1
ATOM 2381 O O . ILE A 1 304 ? 1.993 10.039 17.256 1.00 97.50 304 ILE A O 1
ATOM 2385 N N . PHE A 1 305 ? 3.944 11.114 16.934 1.00 97.44 305 PHE A N 1
ATOM 2386 C CA . PHE A 1 305 ? 4.805 10.133 17.584 1.00 97.44 305 PHE A CA 1
ATOM 2387 C C . PHE A 1 305 ? 5.307 10.635 18.943 1.00 97.44 305 PHE A C 1
ATOM 2389 O O . PHE A 1 305 ? 5.527 11.828 19.149 1.00 97.44 305 PHE A O 1
ATOM 2396 N N . ASP A 1 306 ? 5.502 9.704 19.875 1.00 95.62 306 ASP A N 1
ATOM 2397 C CA . ASP A 1 306 ? 6.161 9.945 21.154 1.00 95.62 306 ASP A CA 1
ATOM 2398 C C . ASP A 1 306 ? 7.622 10.371 20.926 1.00 95.62 306 ASP A C 1
ATOM 2400 O O . ASP A 1 306 ? 8.332 9.809 20.087 1.00 95.62 306 ASP A O 1
ATOM 2404 N N . GLY A 1 307 ? 8.095 11.317 21.739 1.00 89.50 307 GLY A N 1
ATOM 2405 C CA . GLY A 1 307 ? 9.458 11.845 21.684 1.00 89.50 307 GLY A CA 1
ATOM 2406 C C . GLY A 1 307 ? 9.501 13.323 21.310 1.00 89.50 307 GLY A C 1
ATOM 2407 O O . GLY A 1 307 ? 8.475 13.998 21.253 1.00 89.50 307 GLY A O 1
ATOM 2408 N N . LYS A 1 308 ? 10.716 13.835 21.104 1.00 87.56 308 LYS A N 1
ATOM 2409 C CA . LYS A 1 308 ? 10.962 15.199 20.629 1.00 87.56 308 LYS A CA 1
ATOM 2410 C C . LYS A 1 308 ? 11.894 15.158 19.417 1.00 87.56 308 LYS A C 1
ATOM 2412 O O . LYS A 1 308 ? 12.782 14.299 19.400 1.00 87.56 308 LYS A O 1
ATOM 2417 N N . PRO A 1 309 ? 11.724 16.075 18.453 1.00 87.75 309 PRO A N 1
ATOM 2418 C CA . PRO A 1 309 ? 12.687 16.276 17.383 1.00 87.75 309 PRO A CA 1
ATOM 2419 C C . PRO A 1 309 ? 14.093 16.539 17.929 1.00 87.75 309 PRO A C 1
ATOM 2421 O O . PRO A 1 309 ? 14.279 17.114 19.006 1.00 87.75 309 PRO A O 1
ATOM 2424 N N . GLY A 1 310 ? 15.104 16.097 17.192 1.00 83.56 310 GLY A N 1
ATOM 2425 C CA . GLY A 1 310 ? 16.501 16.326 17.530 1.00 83.56 310 GLY A CA 1
ATOM 2426 C C . GLY A 1 310 ? 17.432 15.990 16.372 1.00 83.56 310 GLY A C 1
ATOM 2427 O O . GLY A 1 310 ? 17.011 15.488 15.337 1.00 83.56 310 GLY A O 1
ATOM 2428 N N . LYS A 1 311 ? 18.742 16.197 16.568 1.00 75.50 311 LYS A N 1
ATOM 2429 C CA . LYS A 1 311 ? 19.766 16.079 15.506 1.00 75.50 311 LYS A CA 1
ATOM 2430 C C . LYS A 1 311 ? 19.797 14.742 14.745 1.00 75.50 311 LYS A C 1
ATOM 2432 O O . LYS A 1 311 ? 20.423 14.678 13.697 1.00 75.50 311 LYS A O 1
ATOM 2437 N N . LYS A 1 312 ? 19.226 13.667 15.299 1.00 80.88 312 LYS A N 1
ATOM 2438 C CA . LYS A 1 312 ? 19.245 12.314 14.709 1.00 80.88 312 LYS A CA 1
ATOM 2439 C C . LYS A 1 312 ? 17.865 11.788 14.307 1.00 80.88 312 LYS A C 1
ATOM 2441 O O . LYS A 1 312 ? 17.804 10.756 13.653 1.00 80.88 312 LYS A O 1
ATOM 2446 N N . VAL A 1 313 ? 16.785 12.424 14.758 1.00 87.62 313 VAL A N 1
ATOM 2447 C CA . VAL A 1 313 ? 15.400 11.980 14.543 1.00 87.62 313 VAL A CA 1
ATOM 2448 C C . VAL A 1 313 ? 14.541 13.234 14.450 1.00 87.62 313 VAL A C 1
ATOM 2450 O O . VAL A 1 313 ? 14.376 13.935 15.446 1.00 87.62 313 VAL A O 1
ATOM 2453 N N . GLY A 1 314 ? 14.026 13.527 13.264 1.00 84.69 314 GLY A N 1
ATOM 2454 C CA . GLY A 1 314 ? 13.288 14.754 12.985 1.00 84.69 314 GLY A CA 1
ATOM 2455 C C . GLY A 1 314 ? 13.074 14.929 11.489 1.00 84.69 314 GLY A C 1
ATOM 2456 O O . GLY A 1 314 ? 13.081 13.937 10.756 1.00 84.69 314 GLY A O 1
ATOM 2457 N N . GLU A 1 315 ? 12.914 16.181 11.072 1.00 88.19 315 GLU A N 1
ATOM 2458 C CA . GLU A 1 315 ? 12.694 16.574 9.678 1.00 88.19 315 GLU A CA 1
ATOM 2459 C C . GLU A 1 315 ? 13.650 15.861 8.707 1.00 88.19 315 GLU A C 1
ATOM 2461 O O . GLU A 1 315 ? 14.857 15.750 8.955 1.00 88.19 315 GLU A O 1
ATOM 2466 N N . GLY A 1 316 ? 13.095 15.353 7.608 1.00 79.25 316 GLY A N 1
ATOM 2467 C CA . GLY A 1 316 ? 13.852 14.708 6.536 1.00 79.25 316 GLY A CA 1
ATOM 2468 C C . GLY A 1 316 ? 14.305 13.271 6.807 1.00 79.25 316 GLY A C 1
ATOM 2469 O O . GLY A 1 316 ? 14.957 12.646 5.965 1.00 79.25 316 GLY A O 1
ATOM 2470 N N . CYS A 1 317 ? 13.954 12.702 7.963 1.00 90.44 317 CYS A N 1
ATOM 2471 C CA . CYS A 1 317 ? 14.061 11.259 8.168 1.00 90.44 317 CYS A CA 1
ATOM 2472 C C . CYS A 1 317 ? 12.923 10.526 7.441 1.00 90.44 317 CYS A C 1
ATOM 2474 O O . CYS A 1 317 ? 11.817 11.043 7.306 1.00 90.44 317 CYS A O 1
ATOM 2476 N N . LEU A 1 318 ? 13.163 9.279 7.040 1.00 92.38 318 LEU A N 1
ATOM 2477 C CA . LEU A 1 318 ? 12.105 8.361 6.620 1.00 92.38 318 LEU A CA 1
ATOM 2478 C C . LEU A 1 318 ? 11.746 7.420 7.764 1.00 92.38 318 LEU A C 1
ATOM 2480 O O . LEU A 1 318 ? 12.599 7.029 8.557 1.00 92.38 318 LEU A O 1
ATOM 2484 N N . ILE A 1 319 ? 10.489 7.009 7.831 1.00 94.81 319 ILE A N 1
ATOM 2485 C CA . ILE A 1 319 ? 9.991 6.044 8.801 1.00 94.81 319 ILE A CA 1
ATOM 2486 C C . ILE A 1 319 ? 9.340 4.857 8.110 1.00 94.81 319 ILE A C 1
ATOM 2488 O O . ILE A 1 319 ? 8.689 4.995 7.076 1.00 94.81 319 ILE A O 1
ATOM 2492 N N . ARG A 1 320 ? 9.500 3.673 8.700 1.00 95.25 320 ARG A N 1
ATOM 2493 C CA . ARG A 1 320 ? 8.852 2.437 8.246 1.00 95.25 320 ARG A CA 1
ATOM 2494 C C . ARG A 1 320 ? 8.367 1.646 9.442 1.00 95.25 320 ARG A C 1
ATOM 2496 O O . ARG A 1 320 ? 9.094 1.538 10.426 1.00 95.25 320 ARG A O 1
ATOM 2503 N N . LEU A 1 321 ? 7.175 1.062 9.348 1.00 95.56 321 LEU A N 1
ATOM 2504 C CA . LEU A 1 321 ? 6.630 0.223 10.411 1.00 95.56 321 LEU A CA 1
ATOM 2505 C C . LEU A 1 321 ? 7.644 -0.872 10.797 1.00 95.56 321 LEU A C 1
ATOM 2507 O O . LEU A 1 321 ? 8.138 -1.612 9.936 1.00 95.56 321 LEU A O 1
ATOM 2511 N N . ALA A 1 322 ? 7.974 -0.930 12.086 1.00 93.31 322 ALA A N 1
ATOM 2512 C CA . ALA A 1 322 ? 8.900 -1.903 12.647 1.00 93.31 322 ALA A CA 1
ATOM 2513 C C . ALA A 1 322 ? 8.269 -3.305 12.666 1.00 93.31 322 ALA A C 1
ATOM 2515 O O . ALA A 1 322 ? 7.044 -3.443 12.671 1.00 93.31 322 ALA A O 1
ATOM 2516 N N . LYS A 1 323 ? 9.121 -4.334 12.663 1.00 80.25 323 LYS A N 1
ATOM 2517 C CA . LYS A 1 323 ? 8.695 -5.728 12.848 1.00 80.25 323 LYS A CA 1
ATOM 2518 C C . LYS A 1 323 ? 8.230 -5.991 14.276 1.00 80.25 323 LYS A C 1
ATOM 2520 O O . LYS A 1 323 ? 8.839 -5.409 15.205 1.00 80.25 323 LYS A O 1
#

Radius of gyration: 22.99 Å; chains: 1; bounding box: 64×47×61 Å

Organism: NCBI:txid363265

Sequence (323 aa):
MIVADFRNVNKFGNQLVAKWHVPQGADYKNVAAFDMGTIYEYGKVGLSEEARKVALETGNNDIFYNLHTKLLSTTYVCVNNYRMMNAKEKSATAIAMAKVTLEFLPGIAKMAGNIAVKAAETAAAKTKGYFVRTNAYLFKLDWDSEKTLEMYNKYWNNVADFNANANYQLKYVGRSSKYAGAGLTMKSANLDKLIARGALRATDAAFAALQRDYDEFRPMSSLHEEDGKLVAYIGTKEGVKAGDKFDVFMCQKTDKEIEWKKVGTIKVAKNSVWDNQEGANETLEGEAEDGEKKEGNAELKYTIFDGKPGKKVGEGCLIRLAK